Protein AF-0000000084730481 (afdb_homodimer)

Radius of gyration: 28.57 Å; Cα contacts (8 Å, |Δi|>4): 166; chains: 2; bounding box: 77×65×69 Å

pLDDT: mean 72.68, std 25.53, range [25.5, 98.62]

Secondary structure (DSSP, 8-state):
--------------------------S--HHHHHHHHHHS-HHHHHHHHHHS---TTSHHHHHHHHHHIIIIIS---GGG--HHHHHHHHHHHHHHHHHHHHHHHHHHHHHHT----SS--/--------------------------S--HHHHHHHHHHS-HHHHHHHHHHS---TTSHHHHHHHHHHIIIIIS---GGG--HHHHHHHHHHHHHHHHHHHHHHHHHHHHHHT----SS--

Structure (mmCIF, N/CA/C/O backbone):
data_AF-0000000084730481-model_v1
#
loop_
_entity.id
_entity.type
_entity.pdbx_description
1 polymer 'Uncharacterized protein'
#
loop_
_atom_site.group_PDB
_atom_site.id
_atom_site.type_symbol
_atom_site.label_atom_id
_atom_site.label_alt_id
_atom_site.label_comp_id
_atom_site.label_asym_id
_atom_site.label_entity_id
_atom_site.label_seq_id
_atom_site.pdbx_PDB_ins_code
_atom_site.Cartn_x
_atom_site.Cartn_y
_atom_site.Cartn_z
_atom_site.occupancy
_atom_site.B_iso_or_equiv
_atom_site.auth_seq_id
_atom_site.auth_comp_id
_atom_site.auth_asym_id
_atom_site.auth_atom_id
_atom_site.pdbx_PDB_model_num
ATOM 1 N N . MET A 1 1 ? -63.469 -26.984 28.391 1 33.53 1 MET A N 1
ATOM 2 C CA . MET A 1 1 ? -62.375 -26.078 28 1 33.53 1 MET A CA 1
ATOM 3 C C . MET A 1 1 ? -61.5 -26.703 26.922 1 33.53 1 MET A C 1
ATOM 5 O O . MET A 1 1 ? -60.688 -27.562 27.203 1 33.53 1 MET A O 1
ATOM 9 N N . SER A 1 2 ? -62.125 -26.953 25.656 1 35.16 2 SER A N 1
ATOM 10 C CA . SER A 1 2 ? -61.75 -27.594 24.422 1 35.16 2 SER A CA 1
ATOM 11 C C . SER A 1 2 ? -60.5 -26.953 23.828 1 35.16 2 SER A C 1
ATOM 13 O O . SER A 1 2 ? -60.438 -25.734 23.656 1 35.16 2 SER A O 1
ATOM 15 N N . SER A 1 3 ? -59.281 -27.578 24.062 1 36.25 3 SER A N 1
ATOM 16 C CA . SER A 1 3 ? -57.906 -27.328 23.656 1 36.25 3 SER A CA 1
ATOM 17 C C . SER A 1 3 ? -57.781 -27.219 22.141 1 36.25 3 SER A C 1
ATOM 19 O O . SER A 1 3 ? -58.094 -28.172 21.422 1 36.25 3 SER A O 1
ATOM 21 N N . ILE A 1 4 ? -58.094 -26.047 21.547 1 39.59 4 ILE A N 1
ATOM 22 C CA . ILE A 1 4 ? -57.906 -25.703 20.141 1 39.59 4 ILE A CA 1
ATOM 23 C C . ILE A 1 4 ? -56.5 -26.031 19.703 1 39.59 4 ILE A C 1
ATOM 25 O O . ILE A 1 4 ? -55.531 -25.359 20.109 1 39.59 4 ILE A O 1
ATOM 29 N N . GLU A 1 5 ? -56.156 -27.328 19.625 1 33.69 5 GLU A N 1
ATOM 30 C CA . GLU A 1 5 ? -54.906 -27.844 19.047 1 33.69 5 GLU A CA 1
ATOM 31 C C . GLU A 1 5 ? -54.719 -27.328 17.625 1 33.69 5 GLU A C 1
ATOM 33 O O . GLU A 1 5 ? -55.438 -27.734 16.703 1 33.69 5 GLU A O 1
ATOM 38 N N . THR A 1 6 ? -54.625 -25.969 17.469 1 32.03 6 THR A N 1
ATOM 39 C CA . THR A 1 6 ? -54.281 -25.438 16.141 1 32.03 6 THR A CA 1
ATOM 40 C C . THR A 1 6 ? -53.125 -26.203 15.531 1 32.03 6 THR A C 1
ATOM 42 O O . THR A 1 6 ? -52.031 -26.203 16.094 1 32.03 6 THR A O 1
ATOM 45 N N . GLN A 1 7 ? -53.406 -27.266 14.828 1 26.91 7 GLN A N 1
ATOM 46 C CA . GLN A 1 7 ? -52.562 -28.094 13.977 1 26.91 7 GLN A CA 1
ATOM 47 C C . GLN A 1 7 ? -51.781 -27.219 13 1 26.91 7 GLN A C 1
ATOM 49 O O . GLN A 1 7 ? -52.344 -26.688 12.047 1 26.91 7 GLN A O 1
ATOM 54 N N . LEU A 1 8 ? -50.906 -26.312 13.461 1 30.97 8 LEU A N 1
ATOM 55 C CA . LEU A 1 8 ? -50 -25.641 12.531 1 30.97 8 LEU A CA 1
ATOM 56 C C . LEU A 1 8 ? -49.344 -26.641 11.602 1 30.97 8 LEU A C 1
ATOM 58 O O . LEU A 1 8 ? -48.562 -27.5 12.047 1 30.97 8 LEU A O 1
ATOM 62 N N . HIS A 1 9 ? -50 -27.109 10.516 1 30.22 9 HIS A N 1
ATOM 63 C CA . HIS A 1 9 ? -49.438 -27.875 9.43 1 30.22 9 HIS A CA 1
ATOM 64 C C . HIS A 1 9 ? -48.094 -27.312 9.008 1 30.22 9 HIS A C 1
ATOM 66 O O . HIS A 1 9 ? -48 -26.188 8.516 1 30.22 9 HIS A O 1
ATOM 72 N N . CYS A 1 10 ? -47.062 -27.609 9.789 1 28.14 10 CYS A N 1
ATOM 73 C CA . CYS A 1 10 ? -45.688 -27.391 9.336 1 28.14 10 CYS A CA 1
ATOM 74 C C . CYS A 1 10 ? -45.5 -27.891 7.906 1 28.14 10 CYS A C 1
ATOM 76 O O . CYS A 1 10 ? -45.688 -29.062 7.621 1 28.14 10 CYS A O 1
ATOM 78 N N . GLU A 1 11 ? -46 -27.062 6.875 1 30.88 11 GLU A N 1
ATOM 79 C CA . GLU A 1 11 ? -45.625 -27.359 5.492 1 30.88 11 GLU A CA 1
ATOM 80 C C . GLU A 1 11 ? -44.25 -27.953 5.395 1 30.88 11 GLU A C 1
ATOM 82 O O . GLU A 1 11 ? -43.344 -27.578 6.145 1 30.88 11 GLU A O 1
ATOM 87 N N . SER A 1 12 ? -44.094 -29.219 4.926 1 25.52 12 SER A N 1
ATOM 88 C CA . SER A 1 12 ? -43 -30.078 4.508 1 25.52 12 SER A CA 1
ATOM 89 C C . SER A 1 12 ? -41.906 -29.281 3.828 1 25.52 12 SER A C 1
ATOM 91 O O . SER A 1 12 ? -42.188 -28.359 3.055 1 25.52 12 SER A O 1
ATOM 93 N N . ASN A 1 13 ? -40.75 -29.234 4.469 1 28.83 13 ASN A N 1
ATOM 94 C CA . ASN A 1 13 ? -39.375 -28.797 4.184 1 28.83 13 ASN A CA 1
ATOM 95 C C . ASN A 1 13 ? -38.938 -29.203 2.779 1 28.83 13 ASN A C 1
ATOM 97 O O . ASN A 1 13 ? -38.656 -30.375 2.527 1 28.83 13 ASN A O 1
ATOM 101 N N . LYS A 1 14 ? -39.719 -28.703 1.677 1 30.73 14 LYS A N 1
ATOM 102 C CA . LYS A 1 14 ? -39.125 -28.938 0.368 1 30.73 14 LYS A CA 1
ATOM 103 C C . LYS A 1 14 ? -37.594 -28.891 0.444 1 30.73 14 LYS A C 1
ATOM 105 O O . LYS A 1 14 ? -37.031 -27.953 1.033 1 30.73 14 LYS A O 1
ATOM 110 N N . LYS A 1 15 ? -36.938 -30.031 0.238 1 31.59 15 LYS A N 1
ATOM 111 C CA . LYS A 1 15 ? -35.531 -30.281 0.004 1 31.59 15 LYS A CA 1
ATOM 112 C C . LYS A 1 15 ? -34.938 -29.266 -0.958 1 31.59 15 LYS A C 1
ATOM 114 O O . LYS A 1 15 ? -35.25 -29.25 -2.146 1 31.59 15 LYS A O 1
ATOM 119 N N . SER A 1 16 ? -34.875 -27.984 -0.621 1 31.61 16 SER A N 1
ATOM 120 C CA . SER A 1 16 ? -34.031 -27.125 -1.46 1 31.61 16 SER A CA 1
ATOM 121 C C . SER A 1 16 ? -32.75 -27.828 -1.828 1 31.61 16 SER A C 1
ATOM 123 O O . SER A 1 16 ? -32 -28.297 -0.951 1 31.61 16 SER A O 1
ATOM 125 N N . LYS A 1 17 ? -32.812 -28.609 -2.957 1 31.94 17 LYS A N 1
ATOM 126 C CA . LYS A 1 17 ? -31.594 -29.125 -3.582 1 31.94 17 LYS A CA 1
ATOM 127 C C . LYS A 1 17 ? -30.438 -28.156 -3.424 1 31.94 17 LYS A C 1
ATOM 129 O O . LYS A 1 17 ? -30.5 -27.016 -3.893 1 31.94 17 LYS A O 1
ATOM 134 N N . ILE A 1 18 ? -29.75 -28.281 -2.344 1 31.97 18 ILE A N 1
ATOM 135 C CA . ILE A 1 18 ? -28.453 -27.641 -2.258 1 31.97 18 ILE A CA 1
ATOM 136 C C . ILE A 1 18 ? -27.703 -27.812 -3.574 1 31.97 18 ILE A C 1
ATOM 138 O O . ILE A 1 18 ? -27.438 -28.938 -4.008 1 31.97 18 ILE A O 1
ATOM 142 N N . VAL A 1 19 ? -28.125 -27.094 -4.641 1 30.33 19 VAL A N 1
ATOM 143 C CA . VAL A 1 19 ? -27.234 -27.047 -5.797 1 30.33 19 VAL A CA 1
ATOM 144 C C . VAL A 1 19 ? -25.781 -27.031 -5.332 1 30.33 19 VAL A C 1
ATOM 146 O O . VAL A 1 19 ? -25.375 -26.156 -4.57 1 30.33 19 VAL A O 1
ATOM 149 N N . HIS A 1 20 ? -25.281 -28.234 -5.035 1 31.36 20 HIS A N 1
ATOM 150 C CA . HIS A 1 20 ? -23.828 -28.328 -4.895 1 31.36 20 HIS A CA 1
ATOM 151 C C . HIS A 1 20 ? -23.109 -27.609 -6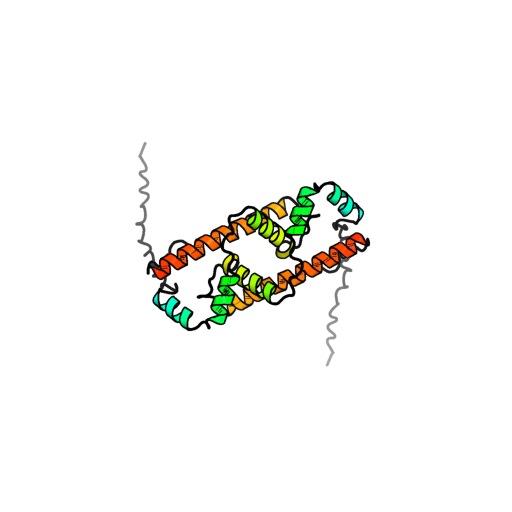.035 1 31.36 20 HIS A C 1
ATOM 153 O O . HIS A 1 20 ? -23.234 -28.016 -7.195 1 31.36 20 HIS A O 1
ATOM 159 N N . HIS A 1 21 ? -23.312 -26.344 -6.16 1 33.25 21 HIS A N 1
ATOM 160 C CA . HIS A 1 21 ? -22.438 -25.688 -7.117 1 33.25 21 HIS A CA 1
ATOM 161 C C . HIS A 1 21 ? -21.031 -26.297 -7.102 1 33.25 21 HIS A C 1
ATOM 163 O O . HIS A 1 21 ? -20.391 -26.359 -6.047 1 33.25 21 HIS A O 1
ATOM 169 N N . LYS A 1 22 ? -20.891 -27.406 -7.805 1 35.91 22 LYS A N 1
ATOM 170 C CA . LYS A 1 22 ? -19.531 -27.844 -8.102 1 35.91 22 LYS A CA 1
ATOM 171 C C . LYS A 1 22 ? -18.625 -26.656 -8.461 1 35.91 22 LYS A C 1
ATOM 173 O O . LYS A 1 22 ? -18.859 -25.984 -9.469 1 35.91 22 LYS A O 1
ATOM 178 N N . ARG A 1 23 ? -18.266 -25.844 -7.516 1 34.41 23 ARG A N 1
ATOM 179 C CA . ARG A 1 23 ? -17.234 -24.859 -7.82 1 34.41 23 ARG A CA 1
ATOM 180 C C . ARG A 1 23 ? -16.125 -25.453 -8.688 1 34.41 23 ARG A C 1
ATOM 182 O O . ARG A 1 23 ? -15.602 -26.531 -8.375 1 34.41 23 ARG A O 1
ATOM 189 N N . THR A 1 24 ? -16.266 -25.422 -9.977 1 35.09 24 THR A N 1
ATOM 190 C CA . THR A 1 24 ? -15.156 -25.641 -10.898 1 35.09 24 THR A CA 1
ATOM 191 C C . THR A 1 24 ? -13.852 -25.109 -10.305 1 35.09 24 THR A C 1
ATOM 193 O O . THR A 1 24 ? -13.859 -24.125 -9.57 1 35.09 24 THR A O 1
ATOM 196 N N . HIS A 1 25 ? -12.906 -25.906 -9.938 1 39.19 25 HIS A N 1
ATOM 197 C CA . HIS A 1 25 ? -11.555 -25.734 -9.414 1 39.19 25 HIS A CA 1
ATOM 198 C C . HIS A 1 25 ? -10.82 -24.625 -10.156 1 39.19 25 HIS A C 1
ATOM 200 O O . HIS A 1 25 ? -10.469 -24.781 -11.328 1 39.19 25 HIS A O 1
ATOM 206 N N . THR A 1 26 ? -11.312 -23.453 -10.211 1 42.78 26 THR A N 1
ATOM 207 C CA . THR A 1 26 ? -10.633 -22.406 -10.977 1 42.78 26 THR A CA 1
ATOM 208 C C . THR A 1 26 ? -9.188 -22.266 -10.516 1 42.78 26 THR A C 1
ATOM 210 O O . THR A 1 26 ? -8.508 -21.297 -10.883 1 42.78 26 THR A O 1
ATOM 213 N N . GLY A 1 27 ? -8.789 -22.891 -9.344 1 46.38 27 GLY A N 1
ATOM 214 C CA . GLY A 1 27 ? -7.43 -22.609 -8.914 1 46.38 27 GLY A CA 1
ATOM 215 C C . GLY A 1 27 ? -6.375 -23.156 -9.852 1 46.38 27 GLY A C 1
ATOM 216 O O . GLY A 1 27 ? -6.676 -24 -10.711 1 46.38 27 GLY A O 1
ATOM 217 N N . LEU A 1 28 ? -5.324 -22.344 -10.109 1 53.28 28 LEU A N 1
ATOM 218 C CA . LEU A 1 28 ? -4.176 -22.75 -10.906 1 53.28 28 LEU A CA 1
ATOM 219 C C . LEU A 1 28 ? -3.559 -24.031 -10.359 1 53.28 28 LEU A C 1
ATOM 221 O O . LEU A 1 28 ? -3.252 -24.125 -9.164 1 53.28 28 LEU A O 1
ATOM 225 N N . GLY A 1 29 ? -3.887 -25.156 -10.891 1 54.56 29 GLY A N 1
ATOM 226 C CA . GLY A 1 29 ? -3.229 -26.422 -10.594 1 54.56 29 GLY A CA 1
ATOM 227 C C . GLY A 1 29 ? -1.724 -26.359 -10.773 1 54.56 29 GLY A C 1
ATOM 228 O O . GLY A 1 29 ? -1.189 -25.375 -11.289 1 54.56 29 GLY A O 1
ATOM 229 N N . LYS A 1 30 ? -1.012 -27.344 -10.07 1 61.56 30 LYS A N 1
ATOM 230 C CA . LYS A 1 30 ? 0.44 -27.484 -10.148 1 61.56 30 LYS A CA 1
ATOM 231 C C . LYS A 1 30 ? 0.929 -27.359 -11.586 1 61.56 30 LYS A C 1
ATOM 233 O O . LYS A 1 30 ? 1.926 -26.672 -11.852 1 61.56 30 LYS A O 1
ATOM 238 N N . GLU A 1 31 ? 0.234 -28.062 -12.453 1 63.5 31 GLU A N 1
ATOM 239 C CA . GLU A 1 31 ? 0.63 -28.047 -13.859 1 63.5 31 GLU A CA 1
ATOM 240 C C . GLU A 1 31 ? 0.475 -26.641 -14.453 1 63.5 31 GLU A C 1
ATOM 242 O O . GLU A 1 31 ? 1.298 -26.219 -15.266 1 63.5 31 GLU A O 1
ATOM 247 N N . GLN A 1 32 ? -0.482 -25.938 -13.938 1 65.44 32 GLN A N 1
ATOM 248 C CA . GLN A 1 32 ? -0.743 -24.594 -14.461 1 65.44 32 GLN A CA 1
ATOM 249 C C . GLN A 1 32 ? 0.315 -23.609 -13.992 1 65.44 32 GLN A C 1
ATOM 251 O O . GLN A 1 32 ? 0.743 -22.734 -14.75 1 65.44 32 GLN A O 1
ATOM 256 N N . ILE A 1 33 ? 0.841 -23.828 -12.82 1 63.47 33 ILE A N 1
ATOM 257 C CA . ILE A 1 33 ? 1.893 -22.953 -12.32 1 63.47 33 ILE A CA 1
ATOM 258 C C . ILE A 1 33 ? 3.18 -23.188 -13.109 1 63.47 33 ILE A C 1
ATOM 260 O O . ILE A 1 33 ? 3.877 -22.234 -13.469 1 63.47 33 ILE A O 1
ATOM 264 N N . LYS A 1 34 ? 3.438 -24.406 -13.305 1 63.94 34 LYS A N 1
ATOM 265 C CA . LYS A 1 34 ? 4.625 -24.734 -14.086 1 63.94 34 LYS A CA 1
ATOM 266 C C . LYS A 1 34 ? 4.535 -24.156 -15.492 1 63.94 34 LYS A C 1
ATOM 268 O O . LYS A 1 34 ? 5.516 -23.625 -16.016 1 63.94 34 LYS A O 1
ATOM 273 N N . PHE A 1 35 ? 3.371 -24.281 -16.047 1 67.56 35 PHE A N 1
ATOM 274 C CA . PHE A 1 35 ? 3.16 -23.75 -17.391 1 67.56 35 PHE A CA 1
ATOM 275 C C . PHE A 1 35 ? 3.33 -22.234 -17.391 1 67.56 35 PHE A C 1
ATOM 277 O O . PHE A 1 35 ? 3.998 -21.688 -18.266 1 67.56 35 PHE A O 1
ATOM 284 N N . LEU A 1 36 ? 2.764 -21.609 -16.391 1 67.19 36 LEU A N 1
ATOM 285 C CA . LEU A 1 36 ? 2.824 -20.156 -16.312 1 67.19 36 LEU A CA 1
ATOM 286 C C . LEU A 1 36 ? 4.25 -19.688 -16.031 1 67.19 36 LEU A C 1
ATOM 288 O O . LEU A 1 36 ? 4.68 -18.656 -16.562 1 67.19 36 LEU A O 1
ATOM 292 N N . GLN A 1 37 ? 4.941 -20.422 -15.242 1 66.12 37 GLN A N 1
ATOM 293 C CA . GLN A 1 37 ? 6.328 -20.078 -14.961 1 66.12 37 GLN A CA 1
ATOM 294 C C . GLN A 1 37 ? 7.168 -20.062 -16.234 1 66.12 37 GLN A C 1
ATOM 296 O O . GLN A 1 37 ? 8.062 -19.234 -16.391 1 66.12 37 GLN A O 1
ATOM 301 N N . GLU A 1 38 ? 6.852 -20.938 -17.094 1 70.69 38 GLU A N 1
ATOM 302 C CA . GLU A 1 38 ? 7.59 -21.031 -18.344 1 70.69 38 GLU A CA 1
ATOM 303 C C . GLU A 1 38 ? 7.25 -19.875 -19.281 1 70.69 38 GLU A C 1
ATOM 305 O O . GLU A 1 38 ? 8.07 -19.484 -20.109 1 70.69 38 GLU A O 1
ATOM 310 N N . GLN A 1 39 ? 6.066 -19.344 -19.031 1 73.19 39 GLN A N 1
ATOM 311 C CA . GLN A 1 39 ? 5.633 -18.25 -19.891 1 73.19 39 GLN A CA 1
ATOM 312 C C . GLN A 1 39 ? 6.246 -16.922 -19.453 1 73.19 39 GLN A C 1
ATOM 314 O O . GLN A 1 39 ? 6.359 -15.992 -20.266 1 73.19 39 GLN A O 1
ATOM 319 N N . ILE A 1 40 ? 6.715 -16.891 -18.281 1 78.38 40 ILE A N 1
ATOM 320 C CA . ILE A 1 40 ? 7.254 -15.625 -17.781 1 78.38 40 ILE A CA 1
ATOM 321 C C . ILE A 1 40 ? 8.766 -15.586 -18.016 1 78.38 40 ILE A C 1
ATOM 323 O O . ILE A 1 40 ? 9.492 -16.453 -17.516 1 78.38 40 ILE A O 1
ATOM 327 N N . PRO A 1 41 ? 9.219 -14.609 -18.812 1 86.56 41 PRO A N 1
ATOM 328 C CA . PRO A 1 41 ? 10.664 -14.477 -18.984 1 86.56 41 PRO A CA 1
ATOM 329 C C . PRO A 1 41 ? 11.414 -14.414 -17.672 1 86.56 41 PRO A C 1
ATOM 331 O O . PRO A 1 41 ? 10.906 -13.859 -16.688 1 86.56 41 PRO A O 1
ATOM 334 N N . GLU A 1 42 ? 12.609 -14.984 -17.641 1 86.75 42 GLU A N 1
ATOM 335 C CA . GLU A 1 42 ? 13.414 -15.102 -16.422 1 86.75 42 GLU A CA 1
ATOM 336 C C . GLU A 1 42 ? 13.734 -13.719 -15.852 1 86.75 42 GLU A C 1
ATOM 338 O O . GLU A 1 42 ? 13.734 -13.539 -14.633 1 86.75 42 GLU A O 1
ATOM 343 N N . ALA A 1 43 ? 13.992 -12.773 -16.688 1 87.94 43 ALA A N 1
ATOM 344 C CA . ALA A 1 43 ? 14.336 -11.43 -16.234 1 87.94 43 ALA A CA 1
ATOM 345 C C . ALA A 1 43 ? 13.188 -10.812 -15.445 1 87.94 43 ALA A C 1
ATOM 347 O O . ALA A 1 43 ? 13.406 -10.148 -14.422 1 87.94 43 ALA A O 1
ATOM 348 N N . GLN A 1 44 ? 11.992 -11.133 -15.883 1 87.94 44 GLN A N 1
ATOM 349 C CA . GLN A 1 44 ? 10.82 -10.578 -15.211 1 87.94 44 GLN A CA 1
ATOM 350 C C . GLN A 1 44 ? 10.562 -11.273 -13.883 1 87.94 44 GLN A C 1
ATOM 352 O O . GLN A 1 44 ? 10.156 -10.641 -12.914 1 87.94 44 GLN A O 1
ATOM 357 N N . ARG A 1 45 ? 10.859 -12.547 -13.867 1 89 45 ARG A N 1
ATOM 358 C CA . ARG A 1 45 ? 10.703 -13.297 -12.625 1 89 45 ARG A CA 1
ATOM 359 C C . ARG A 1 45 ? 11.672 -12.797 -11.562 1 89 45 ARG A C 1
ATOM 361 O O . ARG A 1 45 ? 11.297 -12.656 -10.391 1 89 45 ARG A O 1
ATOM 368 N N . HIS A 1 46 ? 12.836 -12.531 -12.023 1 89.81 46 HIS A N 1
ATOM 369 C CA . HIS A 1 46 ? 13.844 -12.039 -11.094 1 89.81 46 HIS A CA 1
ATOM 370 C C . HIS A 1 46 ? 13.461 -10.672 -10.547 1 89.81 46 HIS A C 1
ATOM 372 O O . HIS A 1 46 ? 13.617 -10.406 -9.352 1 89.81 46 HIS A O 1
ATOM 378 N N . THR A 1 47 ? 12.953 -9.875 -11.406 1 90.81 47 THR A N 1
ATOM 379 C CA . THR A 1 47 ? 12.547 -8.539 -10.984 1 90.81 47 THR A CA 1
ATOM 380 C C . THR A 1 47 ? 11.398 -8.617 -9.984 1 90.81 47 THR A C 1
ATOM 382 O O . THR A 1 47 ? 11.391 -7.914 -8.977 1 90.81 47 THR A O 1
ATOM 385 N N . TRP A 1 48 ? 10.477 -9.492 -10.258 1 93.25 48 TRP A N 1
ATOM 386 C CA . TRP A 1 48 ? 9.344 -9.672 -9.359 1 93.25 48 TRP A CA 1
ATOM 387 C C . TRP A 1 48 ? 9.805 -10.148 -7.984 1 93.25 48 TRP A C 1
ATOM 389 O O . TRP A 1 48 ? 9.414 -9.586 -6.961 1 93.25 48 TRP A O 1
ATOM 399 N N . GLU A 1 49 ? 10.641 -11.102 -7.961 1 90.56 49 GLU A N 1
ATOM 400 C CA . GLU A 1 49 ? 11.102 -11.703 -6.711 1 90.56 49 GLU A CA 1
ATOM 401 C C . GLU A 1 49 ? 11.914 -10.703 -5.891 1 90.56 49 GLU A C 1
ATOM 403 O O . GLU A 1 49 ? 11.852 -10.711 -4.66 1 90.56 49 GLU A O 1
ATOM 408 N N . SER A 1 50 ? 12.578 -9.891 -6.605 1 92.56 50 SER A N 1
ATOM 409 C CA . SER A 1 50 ? 13.398 -8.906 -5.91 1 92.56 50 SER A CA 1
ATOM 410 C C . SER A 1 50 ? 12.531 -7.836 -5.25 1 92.56 50 SER A C 1
ATOM 412 O O . SER A 1 50 ? 12.977 -7.16 -4.32 1 92.56 50 SER A O 1
ATOM 414 N N . HIS A 1 51 ? 11.266 -7.723 -5.742 1 93.5 51 HIS A N 1
ATOM 415 C CA . HIS A 1 51 ? 10.398 -6.672 -5.219 1 93.5 51 HIS A CA 1
ATOM 416 C C . HIS A 1 51 ? 9.383 -7.234 -4.234 1 93.5 51 HIS A C 1
ATOM 418 O O . HIS A 1 51 ? 8.656 -6.48 -3.58 1 93.5 51 HIS A O 1
ATOM 424 N N . THR A 1 52 ? 9.344 -8.516 -4.117 1 89.94 52 THR A N 1
ATOM 425 C CA . THR A 1 52 ? 8.461 -9.148 -3.137 1 89.94 52 THR A CA 1
ATOM 426 C C . THR A 1 52 ? 9.023 -8.984 -1.727 1 89.94 52 THR A C 1
ATOM 428 O O . THR A 1 52 ? 10.18 -9.312 -1.472 1 89.94 52 THR A O 1
ATOM 431 N N . GLU A 1 53 ? 8.234 -8.297 -0.942 1 80.94 53 GLU A N 1
ATOM 432 C CA . GLU A 1 53 ? 8.695 -8.125 0.432 1 80.94 53 GLU A CA 1
ATOM 433 C C . GLU A 1 53 ? 8.555 -9.422 1.227 1 80.94 53 GLU A C 1
ATOM 435 O O . GLU A 1 53 ? 7.449 -9.945 1.386 1 80.94 53 GLU A O 1
ATOM 440 N N . ARG A 1 54 ? 9.648 -9.836 1.8 1 74.06 54 ARG A N 1
ATOM 441 C CA . ARG A 1 54 ? 9.703 -11.148 2.426 1 74.06 54 ARG A CA 1
ATOM 442 C C . ARG A 1 54 ? 9.523 -11.047 3.938 1 74.06 54 ARG A C 1
ATOM 444 O O . ARG A 1 54 ? 8.992 -11.961 4.57 1 74.06 54 ARG A O 1
ATOM 451 N N . ASP A 1 55 ? 9.953 -9.977 4.457 1 84.75 55 ASP A N 1
ATOM 452 C CA . ASP A 1 55 ? 9.875 -9.906 5.914 1 84.75 55 ASP A CA 1
ATOM 453 C C . ASP A 1 55 ? 8.945 -8.781 6.359 1 84.75 55 ASP A C 1
ATOM 455 O O . ASP A 1 55 ? 9.406 -7.723 6.789 1 84.75 55 ASP A O 1
ATOM 459 N N . LEU A 1 56 ? 7.633 -9.117 6.383 1 89.5 56 LEU A N 1
ATOM 460 C CA . LEU A 1 56 ? 6.625 -8.133 6.762 1 89.5 56 LEU A CA 1
ATOM 461 C C . LEU A 1 56 ? 6.387 -8.156 8.266 1 89.5 56 LEU A C 1
ATOM 463 O O . LEU A 1 56 ? 5.742 -7.25 8.805 1 89.5 56 LEU A O 1
ATOM 467 N N . ASN A 1 57 ? 7.078 -9.07 8.969 1 90.06 57 ASN A N 1
ATOM 468 C CA . ASN A 1 57 ? 6.73 -9.258 10.375 1 90.06 57 ASN A CA 1
ATOM 469 C C . ASN A 1 57 ? 7.738 -8.57 11.297 1 90.06 57 ASN A C 1
ATOM 471 O O . ASN A 1 57 ? 7.805 -8.867 12.484 1 90.06 57 ASN A O 1
ATOM 475 N N . THR A 1 58 ? 8.391 -7.664 10.781 1 94.31 58 THR A N 1
ATOM 476 C CA . THR A 1 58 ? 9.289 -6.863 11.602 1 94.31 58 THR A CA 1
ATOM 477 C C . THR A 1 58 ? 8.633 -5.543 12 1 94.31 58 THR A C 1
ATOM 479 O O . THR A 1 58 ? 7.715 -5.074 11.328 1 94.31 58 THR A O 1
ATOM 482 N N . LYS A 1 59 ? 9.117 -5.016 13.094 1 94.81 59 LYS A N 1
ATOM 483 C CA . LYS A 1 59 ? 8.617 -3.721 13.547 1 94.81 59 LYS A CA 1
ATOM 484 C C . LYS A 1 59 ? 8.852 -2.641 12.5 1 94.81 59 LYS A C 1
ATOM 486 O O . LYS A 1 59 ? 7.977 -1.811 12.242 1 94.81 59 LYS A O 1
ATOM 491 N N . ASP A 1 60 ? 9.984 -2.66 11.93 1 95.12 60 ASP A N 1
ATOM 492 C CA . ASP A 1 60 ? 10.352 -1.667 10.922 1 95.12 60 ASP A CA 1
ATOM 493 C C . ASP A 1 60 ? 9.438 -1.747 9.711 1 95.12 60 ASP A C 1
ATOM 495 O O . ASP A 1 60 ? 8.984 -0.721 9.195 1 95.12 60 ASP A O 1
ATOM 499 N N . ALA A 1 61 ? 9.141 -2.949 9.359 1 95.06 61 ALA A N 1
ATOM 500 C CA . ALA A 1 61 ? 8.266 -3.152 8.203 1 95.06 61 ALA A CA 1
ATOM 501 C C . ALA A 1 61 ? 6.848 -2.666 8.5 1 95.06 61 ALA A C 1
ATOM 503 O O . ALA A 1 61 ? 6.195 -2.08 7.629 1 95.06 61 ALA A O 1
ATOM 504 N N . PHE A 1 62 ? 6.465 -2.918 9.695 1 96.62 62 PHE A N 1
ATOM 505 C CA . PHE A 1 62 ? 5.129 -2.48 10.078 1 96.62 62 PHE A CA 1
ATOM 506 C C . PHE A 1 62 ? 5.035 -0.96 10.086 1 96.62 62 PHE A C 1
ATOM 508 O O . PHE A 1 62 ? 4.074 -0.391 9.562 1 96.62 62 PHE A O 1
ATOM 515 N N . GLU A 1 63 ? 6.016 -0.308 10.625 1 96.25 63 GLU A N 1
ATOM 516 C CA . GLU A 1 63 ? 6.031 1.15 10.688 1 96.25 63 GLU A CA 1
ATOM 517 C C . GLU A 1 63 ? 6.059 1.758 9.281 1 96.25 63 GLU A C 1
ATOM 519 O O . GLU A 1 63 ? 5.375 2.75 9.023 1 96.25 63 GLU A O 1
ATOM 524 N N . ARG A 1 64 ? 6.75 1.147 8.422 1 95 64 ARG A N 1
ATOM 525 C CA . ARG A 1 64 ? 6.836 1.619 7.047 1 95 64 ARG A CA 1
ATOM 526 C C . ARG A 1 64 ? 5.484 1.51 6.348 1 95 64 ARG A C 1
ATOM 528 O O . ARG A 1 64 ? 5.051 2.449 5.676 1 95 64 ARG A O 1
ATOM 535 N N . ASP A 1 65 ? 4.852 0.397 6.578 1 96.12 65 ASP A N 1
ATOM 536 C CA . ASP A 1 65 ? 3.551 0.194 5.949 1 96.12 65 ASP A CA 1
ATOM 537 C C . ASP A 1 65 ? 2.504 1.137 6.539 1 96.12 65 ASP A C 1
ATOM 539 O O . ASP A 1 65 ? 1.671 1.681 5.809 1 96.12 65 ASP A O 1
ATOM 543 N N . PHE A 1 66 ? 2.602 1.256 7.809 1 97.38 66 PHE A N 1
ATOM 544 C CA . PHE A 1 66 ? 1.686 2.156 8.5 1 97.38 66 PHE A CA 1
ATOM 545 C C . PHE A 1 66 ? 1.769 3.562 7.918 1 97.38 66 PHE A C 1
ATOM 547 O O . PHE A 1 66 ? 0.751 4.141 7.531 1 97.38 66 PHE A O 1
ATOM 554 N N . VAL A 1 67 ? 2.949 4.082 7.801 1 96.88 67 VAL A N 1
ATOM 555 C CA . VAL A 1 67 ? 3.166 5.426 7.281 1 96.88 67 VAL A CA 1
ATOM 556 C C . VAL A 1 67 ? 2.709 5.5 5.828 1 96.88 67 VAL A C 1
ATOM 558 O O . VAL A 1 67 ? 2.066 6.473 5.422 1 96.88 67 VAL A O 1
ATOM 561 N N . ARG A 1 68 ? 3.033 4.488 5.117 1 95.44 68 ARG A N 1
ATOM 562 C CA . ARG A 1 68 ? 2.65 4.453 3.709 1 95.44 68 ARG A CA 1
ATOM 563 C C . ARG A 1 68 ? 1.137 4.539 3.549 1 95.44 68 ARG A C 1
ATOM 565 O O . ARG A 1 68 ? 0.636 5.324 2.738 1 95.44 68 ARG A O 1
ATOM 572 N N . TYR A 1 69 ? 0.41 3.809 4.316 1 97.06 69 TYR A N 1
ATOM 573 C CA . TYR A 1 69 ? -1.043 3.812 4.195 1 97.06 69 TYR A CA 1
ATOM 574 C C . TYR A 1 69 ? -1.624 5.152 4.625 1 97.06 69 TYR A C 1
ATOM 576 O O . TYR A 1 69 ? -2.574 5.648 4.012 1 97.06 69 TYR A O 1
ATOM 584 N N . VAL A 1 70 ? -1.067 5.727 5.637 1 96.94 70 VAL A N 1
ATOM 585 C CA . VAL A 1 70 ? -1.547 7.027 6.086 1 96.94 70 VAL A CA 1
ATOM 586 C C . VAL A 1 70 ? -1.341 8.062 4.98 1 96.94 70 VAL A C 1
ATOM 588 O O . VAL A 1 70 ? -2.25 8.836 4.668 1 96.94 70 VAL A O 1
ATOM 591 N N . GLU A 1 71 ? -0.269 8.016 4.312 1 95.5 71 GLU A N 1
ATOM 592 C CA . GLU A 1 71 ? 0.113 9.078 3.389 1 95.5 71 GLU A CA 1
ATOM 593 C C . GLU A 1 71 ? -0.493 8.852 2.006 1 95.5 71 GLU A C 1
ATOM 595 O O . GLU A 1 71 ? -0.761 9.812 1.275 1 95.5 71 GLU A O 1
ATOM 600 N N . THR A 1 72 ? -0.737 7.633 1.658 1 95.31 72 THR A N 1
ATOM 601 C CA . THR A 1 72 ? -1.168 7.375 0.289 1 95.31 72 THR A CA 1
ATOM 602 C C . THR A 1 72 ? -2.641 6.98 0.251 1 95.31 72 THR A C 1
ATOM 604 O O . THR A 1 72 ? -3.455 7.66 -0.381 1 95.31 72 THR A O 1
ATOM 607 N N . THR A 1 73 ? -3.004 5.984 1.01 1 95.5 73 THR A N 1
ATOM 608 C CA . THR A 1 73 ? -4.379 5.5 0.962 1 95.5 73 THR A CA 1
ATOM 609 C C . THR A 1 73 ? -5.32 6.477 1.66 1 95.5 73 THR A C 1
ATOM 611 O O . THR A 1 73 ? -6.402 6.781 1.147 1 95.5 73 THR A O 1
ATOM 614 N N . LEU A 1 74 ? -4.871 7 2.742 1 96.38 74 LEU A N 1
ATOM 615 C CA . LEU A 1 74 ? -5.738 7.867 3.531 1 96.38 74 LEU A CA 1
ATOM 616 C C . LEU A 1 74 ? -5.492 9.336 3.197 1 96.38 74 LEU A C 1
ATOM 618 O O . LEU A 1 74 ? -6.254 10.211 3.621 1 96.38 74 LEU A O 1
ATOM 622 N N . ALA A 1 75 ? -4.52 9.57 2.439 1 95.44 75 ALA A N 1
ATOM 623 C CA . ALA A 1 75 ? -4.191 10.922 1.997 1 95.44 75 ALA A CA 1
ATOM 624 C C . ALA A 1 75 ? -4.043 11.867 3.188 1 95.44 75 ALA A C 1
ATOM 626 O O . ALA A 1 75 ? -4.594 12.977 3.184 1 95.44 75 ALA A O 1
ATOM 627 N N . ARG A 1 76 ? -3.328 11.406 4.176 1 93.19 76 ARG A N 1
ATOM 628 C CA . ARG A 1 76 ? -3.061 12.203 5.371 1 93.19 76 ARG A CA 1
ATOM 629 C C . ARG A 1 76 ? -1.562 12.375 5.59 1 93.19 76 ARG A C 1
ATOM 631 O O . ARG A 1 76 ? -0.752 11.844 4.828 1 93.19 76 ARG A O 1
ATOM 638 N N . SER A 1 77 ? -1.229 13.242 6.5 1 90.19 77 SER A N 1
ATOM 639 C CA . SER A 1 77 ? 0.157 13.484 6.895 1 90.19 77 SER A CA 1
ATOM 640 C C . SER A 1 77 ? 0.371 13.195 8.375 1 90.19 77 SER A C 1
ATOM 642 O O . SER A 1 77 ? -0.569 12.828 9.086 1 90.19 77 SER A O 1
ATOM 644 N N . MET A 1 78 ? 1.606 13.344 8.781 1 88.31 78 MET A N 1
ATOM 645 C CA . MET A 1 78 ? 1.958 13.133 10.18 1 88.31 78 MET A CA 1
ATOM 646 C C . MET A 1 78 ? 1.181 14.078 11.086 1 88.31 78 MET A C 1
ATOM 648 O O . MET A 1 78 ? 0.863 13.727 12.227 1 88.31 78 MET A O 1
ATOM 652 N N . TYR A 1 79 ? 0.726 15.188 10.562 1 83.44 79 TYR A N 1
ATOM 653 C CA . TYR A 1 79 ? 0.131 16.25 11.367 1 83.44 79 TYR A CA 1
ATOM 654 C C . TYR A 1 79 ? -1.38 16.078 11.469 1 83.44 79 TYR A C 1
ATOM 656 O O . TYR A 1 79 ? -2.031 16.719 12.305 1 83.44 79 TYR A O 1
ATOM 664 N N . ASN A 1 80 ? -1.923 15.289 10.672 1 86.5 80 ASN A N 1
ATOM 665 C CA . ASN A 1 80 ? -3.369 15.102 10.688 1 86.5 80 ASN A CA 1
ATOM 666 C C . ASN A 1 80 ? -3.738 13.617 10.75 1 86.5 80 ASN A C 1
ATOM 668 O O . ASN A 1 80 ? -4.742 13.203 10.164 1 86.5 80 ASN A O 1
ATOM 672 N N . CYS A 1 81 ? -2.873 12.875 11.375 1 91.75 81 CYS A N 1
ATOM 673 C CA . CYS A 1 81 ? -3.168 11.461 11.617 1 91.75 81 CYS A CA 1
ATOM 674 C C . CYS A 1 81 ? -3.947 11.281 12.914 1 91.75 81 CYS A C 1
ATOM 676 O O . CYS A 1 81 ? -3.355 11.188 13.992 1 91.75 81 CYS A O 1
ATOM 678 N N . ASP A 1 82 ? -5.254 11.195 12.812 1 92.44 82 ASP A N 1
ATOM 679 C CA . ASP A 1 82 ? -6.102 11 13.992 1 92.44 82 ASP A CA 1
ATOM 680 C C . ASP A 1 82 ? -6.262 9.516 14.312 1 92.44 82 ASP A C 1
ATOM 682 O O . ASP A 1 82 ? -5.688 8.664 13.633 1 92.44 82 ASP A O 1
ATOM 686 N N . ASP A 1 83 ? -7.043 9.266 15.305 1 94.25 83 ASP A N 1
ATOM 687 C CA . ASP A 1 83 ? -7.199 7.895 15.781 1 94.25 83 ASP A CA 1
ATOM 688 C C . ASP A 1 83 ? -7.887 7.023 14.734 1 94.25 83 ASP A C 1
ATOM 690 O O . ASP A 1 83 ? -7.562 5.84 14.594 1 94.25 83 ASP A O 1
ATOM 694 N N . SER A 1 84 ? -8.797 7.594 14.102 1 96.06 84 SER A N 1
ATOM 695 C CA . SER A 1 84 ? -9.484 6.848 13.047 1 96.06 84 SER A CA 1
ATOM 696 C C . SER A 1 84 ? -8.523 6.477 11.922 1 96.06 84 SER A C 1
ATOM 698 O O . SER A 1 84 ? -8.539 5.34 11.445 1 96.06 84 SER A O 1
ATOM 700 N N . ALA A 1 85 ? -7.695 7.414 11.531 1 95.81 85 ALA A N 1
ATOM 701 C CA . ALA A 1 85 ? -6.688 7.16 10.508 1 95.81 85 ALA A CA 1
ATOM 702 C C . ALA A 1 85 ? -5.688 6.102 10.969 1 95.81 85 ALA A C 1
ATOM 704 O O . ALA A 1 85 ? -5.312 5.215 10.203 1 95.81 85 ALA A O 1
ATOM 705 N N . ALA A 1 86 ? -5.324 6.223 12.172 1 96.5 86 ALA A N 1
ATOM 706 C CA . ALA A 1 86 ? -4.391 5.254 12.734 1 96.5 86 ALA A CA 1
ATOM 707 C C . ALA A 1 86 ? -4.98 3.848 12.727 1 96.5 86 ALA A C 1
ATOM 709 O O . ALA A 1 86 ? -4.293 2.883 12.375 1 96.5 86 ALA A O 1
ATOM 710 N N . TYR A 1 87 ? -6.195 3.816 13.062 1 98 87 TYR A N 1
ATOM 711 C CA . TYR A 1 87 ? -6.883 2.531 13.055 1 98 87 TYR A CA 1
ATOM 712 C C . TYR A 1 87 ? -6.914 1.943 11.648 1 98 87 TYR A C 1
ATOM 714 O O . TYR A 1 87 ? -6.578 0.773 11.445 1 98 87 TYR A O 1
ATOM 722 N N . GLN A 1 88 ? -7.277 2.74 10.695 1 98.44 88 GLN A N 1
ATOM 723 C CA . GLN A 1 88 ? -7.387 2.271 9.32 1 98.44 88 GLN A CA 1
ATOM 724 C C . GLN A 1 88 ? -6.027 1.848 8.773 1 98.44 88 GLN A C 1
ATOM 726 O O . GLN A 1 88 ? -5.902 0.791 8.148 1 98.44 88 GLN A O 1
ATOM 731 N N . ALA A 1 89 ? -5.043 2.672 9.039 1 98.5 89 ALA A N 1
ATOM 732 C CA . ALA A 1 89 ? -3.705 2.338 8.562 1 98.5 89 ALA A CA 1
ATOM 733 C C . ALA A 1 89 ? -3.213 1.031 9.18 1 98.5 89 ALA A C 1
ATOM 735 O O . ALA A 1 89 ? -2.6 0.207 8.492 1 98.5 89 ALA A O 1
ATOM 736 N N . THR A 1 90 ? -3.514 0.843 10.453 1 98.31 90 THR A N 1
ATOM 737 C CA . THR A 1 90 ? -3.152 -0.391 11.141 1 98.31 90 THR A CA 1
ATOM 738 C C . THR A 1 90 ? -3.881 -1.585 10.531 1 98.31 90 THR A C 1
ATOM 740 O O . THR A 1 90 ? -3.273 -2.627 10.281 1 98.31 90 THR A O 1
ATOM 743 N N . ALA A 1 91 ? -5.109 -1.36 10.281 1 98.62 91 ALA A N 1
ATOM 744 C CA . ALA A 1 91 ? -5.922 -2.436 9.711 1 98.62 91 ALA A CA 1
ATOM 745 C C . ALA A 1 91 ? -5.402 -2.852 8.344 1 98.62 91 ALA A C 1
ATOM 747 O O . ALA A 1 91 ? -5.273 -4.043 8.055 1 98.62 91 ALA A O 1
ATOM 748 N N . HIS A 1 92 ? -5.121 -1.892 7.535 1 97.88 92 HIS A N 1
ATOM 749 C CA . HIS A 1 92 ? -4.566 -2.191 6.223 1 97.88 92 HIS A CA 1
ATOM 750 C C . HIS A 1 92 ? -3.236 -2.926 6.34 1 97.88 92 HIS A C 1
ATOM 752 O O . HIS A 1 92 ? -2.971 -3.861 5.582 1 97.88 92 HIS A O 1
ATOM 758 N N . SER A 1 93 ? -2.406 -2.471 7.246 1 97.88 93 SER A N 1
ATOM 759 C CA . SER A 1 93 ? -1.095 -3.082 7.434 1 97.88 93 SER A CA 1
ATOM 760 C C . SER A 1 93 ? -1.22 -4.535 7.875 1 97.88 93 SER A C 1
ATOM 762 O O . SER A 1 93 ? -0.488 -5.402 7.391 1 97.88 93 SER A O 1
ATOM 764 N N . VAL A 1 94 ? -2.125 -4.828 8.797 1 97.19 94 VAL A N 1
ATOM 765 C CA . VAL A 1 94 ? -2.357 -6.188 9.281 1 97.19 94 VAL A CA 1
ATOM 766 C C . VAL A 1 94 ? -2.926 -7.047 8.156 1 97.19 94 VAL A C 1
ATOM 768 O O . VAL A 1 94 ? -2.508 -8.188 7.969 1 97.19 94 VAL A O 1
ATOM 771 N N . ARG A 1 95 ? -3.832 -6.418 7.438 1 96.88 95 ARG A N 1
ATOM 772 C CA . ARG A 1 95 ? -4.426 -7.129 6.309 1 96.88 95 ARG A CA 1
ATOM 773 C C . ARG A 1 95 ? -3.354 -7.602 5.332 1 96.88 95 ARG A C 1
ATOM 775 O O . ARG A 1 95 ? -3.387 -8.742 4.871 1 96.88 95 ARG A O 1
ATOM 782 N N . ASP A 1 96 ? -2.436 -6.715 5.02 1 96.38 96 ASP A N 1
ATOM 783 C CA . ASP A 1 96 ? -1.378 -7.059 4.074 1 96.38 96 ASP A CA 1
ATOM 784 C C . ASP A 1 96 ? -0.569 -8.258 4.566 1 96.38 96 ASP A C 1
ATOM 786 O O . ASP A 1 96 ? -0.196 -9.125 3.775 1 96.38 96 ASP A O 1
ATOM 790 N N . ARG A 1 97 ? -0.319 -8.32 5.805 1 95.81 97 ARG A N 1
ATOM 791 C CA . ARG A 1 97 ? 0.441 -9.422 6.387 1 95.81 97 ARG A CA 1
ATOM 792 C C . ARG A 1 97 ? -0.344 -10.727 6.316 1 95.81 97 ARG A C 1
ATOM 794 O O . ARG A 1 97 ? 0.216 -11.773 5.996 1 95.81 97 ARG A O 1
ATOM 801 N N . LEU A 1 98 ? -1.595 -10.695 6.586 1 95.75 98 LEU A N 1
ATOM 802 C CA . LEU A 1 98 ? -2.434 -11.891 6.531 1 95.75 98 LEU A CA 1
ATOM 803 C C . LEU A 1 98 ? -2.561 -12.398 5.102 1 95.75 98 LEU A C 1
ATOM 805 O O . LEU A 1 98 ? -2.484 -13.609 4.859 1 95.75 98 LEU A O 1
ATOM 809 N N . ILE A 1 99 ? -2.723 -11.469 4.18 1 95.38 99 ILE A N 1
ATOM 810 C CA . ILE A 1 99 ? -2.869 -11.828 2.775 1 95.38 99 ILE A CA 1
ATOM 811 C C . ILE A 1 99 ? -1.576 -12.461 2.268 1 95.38 99 ILE A C 1
ATOM 813 O O . ILE A 1 99 ? -1.609 -13.461 1.539 1 95.38 99 ILE A O 1
ATOM 817 N N . THR A 1 100 ? -0.476 -11.812 2.613 1 93.12 100 THR A N 1
ATOM 818 C CA . THR A 1 100 ? 0.812 -12.352 2.193 1 93.12 100 THR A CA 1
ATOM 819 C C . THR A 1 100 ? 0.997 -13.781 2.709 1 93.12 100 THR A C 1
ATOM 821 O O . THR A 1 100 ? 1.457 -14.656 1.975 1 93.12 100 THR A O 1
ATOM 824 N N . ARG A 1 101 ? 0.658 -14.055 3.967 1 92.31 101 ARG A N 1
ATOM 825 C CA . ARG A 1 101 ? 0.75 -15.398 4.535 1 92.31 101 ARG A CA 1
ATOM 826 C C . ARG A 1 101 ? -0.208 -16.359 3.836 1 92.31 101 ARG A C 1
ATOM 828 O O . ARG A 1 101 ? 0.142 -17.5 3.566 1 92.31 101 ARG A O 1
ATOM 835 N N . TRP A 1 102 ? -1.37 -15.844 3.625 1 93 102 TRP A N 1
ATOM 836 C CA . TRP A 1 102 ? -2.373 -16.641 2.922 1 93 102 TRP A CA 1
ATOM 837 C C . TRP A 1 102 ? -1.879 -17.031 1.536 1 93 102 TRP A C 1
ATOM 839 O O . TRP A 1 102 ? -2.01 -18.203 1.133 1 93 102 TRP A O 1
ATOM 849 N N . ASN A 1 103 ? -1.321 -16.141 0.769 1 90.38 103 ASN A N 1
ATOM 850 C CA . ASN A 1 103 ? -0.796 -16.391 -0.567 1 90.38 103 ASN A CA 1
ATOM 851 C C . ASN A 1 103 ? 0.309 -17.453 -0.539 1 90.38 103 ASN A C 1
ATOM 853 O O . ASN A 1 103 ? 0.379 -18.297 -1.422 1 90.38 103 ASN A O 1
ATOM 857 N N . LYS A 1 104 ? 1.187 -17.297 0.4 1 87.69 104 LYS A N 1
ATOM 858 C CA . LYS A 1 104 ? 2.27 -18.266 0.536 1 87.69 104 LYS A CA 1
ATOM 859 C C . LYS A 1 104 ? 1.724 -19.672 0.794 1 87.69 104 LYS A C 1
ATOM 861 O O . LYS A 1 104 ? 2.207 -20.656 0.216 1 87.69 104 LYS A O 1
ATOM 866 N N . THR A 1 105 ? 0.752 -19.766 1.628 1 89.25 105 THR A N 1
ATOM 867 C CA . THR A 1 105 ? 0.134 -21.047 1.938 1 89.25 105 THR A CA 1
ATOM 868 C C . THR A 1 105 ? -0.567 -21.625 0.711 1 89.25 105 THR A C 1
ATOM 870 O O . THR A 1 105 ? -0.41 -22.812 0.396 1 89.25 105 THR A O 1
ATOM 873 N N . GLN A 1 106 ? -1.257 -20.812 0.063 1 84.5 106 GLN A N 1
ATOM 874 C CA . GLN A 1 106 ? -1.977 -21.234 -1.132 1 84.5 106 GLN A CA 1
ATOM 875 C C . GLN A 1 106 ? -1.012 -21.734 -2.203 1 84.5 106 GLN A C 1
ATOM 877 O O . GLN A 1 106 ? -1.281 -22.75 -2.869 1 84.5 106 GLN A O 1
ATOM 882 N N . GLN A 1 107 ? 0.053 -21.062 -2.395 1 82.19 107 GLN A N 1
ATOM 883 C CA . GLN A 1 107 ? 1.05 -21.469 -3.379 1 82.19 107 GLN A CA 1
ATOM 884 C C . GLN A 1 107 ? 1.672 -22.812 -3.01 1 82.19 107 GLN A C 1
ATOM 886 O O . GLN A 1 107 ? 1.882 -23.672 -3.875 1 82.19 107 GLN A O 1
ATOM 891 N N . THR A 1 108 ? 1.948 -23.016 -1.717 1 84.19 108 THR A N 1
ATOM 892 C CA . THR A 1 108 ? 2.533 -24.266 -1.245 1 84.19 108 THR A CA 1
ATOM 893 C C . THR A 1 108 ? 1.563 -25.438 -1.447 1 84.19 108 THR A C 1
ATOM 895 O O . THR A 1 108 ? 1.96 -26.516 -1.9 1 84.19 108 THR A O 1
ATOM 898 N N . LEU A 1 109 ? 0.345 -25.156 -1.192 1 82.06 109 LEU A N 1
ATOM 899 C CA . LEU A 1 109 ? -0.673 -26.203 -1.328 1 82.06 109 LEU A CA 1
ATOM 900 C C . LEU A 1 109 ? -0.897 -26.547 -2.795 1 82.06 109 LEU A C 1
ATOM 902 O O . LEU A 1 109 ? -1.09 -27.719 -3.133 1 82.06 109 LEU A O 1
ATOM 906 N N . THR A 1 110 ? -0.949 -25.5 -3.662 1 77.62 110 THR A N 1
ATOM 907 C CA . THR A 1 110 ? -1.114 -25.719 -5.094 1 77.62 110 THR A CA 1
ATOM 908 C C . THR A 1 110 ? 0.05 -26.531 -5.656 1 77.62 110 THR A C 1
ATOM 910 O O . THR A 1 110 ? -0.148 -27.406 -6.496 1 77.62 110 THR A O 1
ATOM 913 N N . LEU A 1 111 ? 1.218 -26.234 -5.168 1 75.88 111 LEU A N 1
ATOM 914 C CA . LEU A 1 111 ? 2.396 -26.969 -5.629 1 75.88 111 LEU A CA 1
ATOM 915 C C . LEU A 1 111 ? 2.359 -28.422 -5.156 1 75.88 111 LEU A C 1
ATOM 917 O O . LEU A 1 111 ? 2.873 -29.312 -5.84 1 75.88 111 LEU A O 1
ATOM 921 N N . GLU A 1 112 ? 1.726 -28.625 -3.996 1 75.31 112 GLU A N 1
ATOM 922 C CA . GLU A 1 112 ? 1.602 -29.984 -3.467 1 75.31 112 GLU A CA 1
ATOM 923 C C . GLU A 1 112 ? 0.384 -30.688 -4.051 1 75.31 112 GLU A C 1
ATOM 925 O O . GLU A 1 112 ? 0.238 -31.906 -3.9 1 75.31 112 GLU A O 1
ATOM 930 N N . GLY A 1 113 ? -0.361 -29.984 -4.887 1 69.56 113 GLY A N 1
ATOM 931 C CA . GLY A 1 113 ? -1.532 -30.578 -5.512 1 69.56 113 GLY A CA 1
ATOM 932 C C . GLY A 1 113 ? -2.777 -30.5 -4.652 1 69.56 113 GLY A C 1
ATOM 933 O O . GLY A 1 113 ? -3.771 -31.172 -4.914 1 69.56 113 GLY A O 1
ATOM 934 N N . THR A 1 114 ? -2.629 -29.781 -3.439 1 63.41 114 THR A N 1
ATOM 935 C CA . THR A 1 114 ? -3.787 -29.625 -2.568 1 63.41 114 THR A CA 1
ATOM 936 C C . THR A 1 114 ? -4.504 -28.312 -2.857 1 63.41 114 THR A C 1
ATOM 938 O O . THR A 1 114 ? -3.861 -27.281 -3.057 1 63.41 114 THR A O 1
ATOM 941 N N . THR A 1 115 ? -5.59 -28.203 -3.619 1 58.09 115 THR A N 1
ATOM 942 C CA . THR A 1 115 ? -6.32 -26.969 -3.9 1 58.09 115 THR A CA 1
ATOM 943 C C . THR A 1 115 ? -7.074 -26.5 -2.662 1 58.09 115 THR A C 1
ATOM 945 O O . THR A 1 115 ? -7.77 -27.281 -2.016 1 58.09 115 THR A O 1
ATOM 948 N N . LEU A 1 116 ? -6.598 -25.453 -1.861 1 53.88 116 LEU A N 1
ATOM 949 C CA . LEU A 1 116 ? -7.27 -24.859 -0.711 1 53.88 116 LEU A CA 1
ATOM 950 C C . LEU A 1 116 ? -8.57 -24.188 -1.132 1 53.88 116 LEU A C 1
ATOM 952 O O . LEU A 1 116 ? -8.578 -23 -1.482 1 53.88 116 LEU A O 1
ATOM 956 N N . ASN A 1 117 ? -9.398 -24.547 -1.883 1 44.03 117 ASN A N 1
ATOM 957 C CA . ASN A 1 117 ? -10.656 -23.891 -2.221 1 44.03 117 ASN A CA 1
ATOM 958 C C . ASN A 1 117 ? -11.367 -23.375 -0.977 1 44.03 117 ASN A C 1
ATOM 960 O O . ASN A 1 117 ? -12.312 -22.594 -1.079 1 44.03 117 ASN A O 1
ATOM 964 N N . GLU A 1 118 ? -11.156 -23.922 0.213 1 40.34 118 GLU A N 1
ATOM 965 C CA . GLU A 1 118 ? -12.102 -23.734 1.312 1 40.34 118 GLU A CA 1
ATOM 966 C C . GLU A 1 118 ? -11.945 -22.344 1.938 1 40.34 118 GLU A C 1
ATOM 968 O O . GLU A 1 118 ? -12.875 -21.828 2.561 1 40.34 118 GLU A O 1
ATOM 973 N N . PHE A 1 119 ? -10.828 -21.797 1.913 1 40.62 119 PHE A N 1
ATOM 974 C CA . PHE A 1 119 ? -10.789 -20.75 2.932 1 40.62 119 PHE A CA 1
ATOM 975 C C . PHE A 1 119 ? -11.523 -19.5 2.459 1 40.62 119 PHE A C 1
ATOM 977 O O . PHE A 1 119 ? -11.727 -18.562 3.232 1 40.62 119 PHE A O 1
ATOM 984 N N . ILE A 1 120 ? -11.539 -19.141 1.217 1 39.16 120 ILE A N 1
ATOM 985 C CA . ILE A 1 120 ? -12.141 -17.859 0.867 1 39.16 120 ILE A CA 1
ATOM 986 C C . ILE A 1 120 ? -13.664 -17.969 0.903 1 39.16 120 ILE A C 1
ATOM 988 O O . ILE A 1 120 ? -14.273 -18.531 -0.013 1 39.16 120 ILE A O 1
ATOM 992 N N . ILE A 1 121 ? -14.266 -18.469 1.898 1 29.7 121 ILE A N 1
ATOM 993 C CA . ILE A 1 121 ? -15.703 -18.234 1.954 1 29.7 121 ILE A CA 1
ATOM 994 C C . ILE A 1 121 ? -15.984 -16.75 2.105 1 29.7 121 ILE A C 1
ATOM 996 O O . ILE A 1 121 ? -15.375 -16.078 2.947 1 29.7 121 ILE A O 1
ATOM 1000 N N . MET B 1 1 ? -53.656 32.938 -41.312 1 33.16 1 MET B N 1
ATOM 1001 C CA . MET B 1 1 ? -52.406 32.281 -40.906 1 33.16 1 MET B CA 1
ATOM 1002 C C . MET B 1 1 ? -51.844 32.906 -39.625 1 33.16 1 MET B C 1
ATOM 1004 O O . MET B 1 1 ? -51.094 33.875 -39.688 1 33.16 1 MET B O 1
ATOM 1008 N N . SER B 1 2 ? -52.75 33.125 -38.562 1 35.38 2 SER B N 1
ATOM 1009 C CA . SER B 1 2 ? -52.625 33.75 -37.25 1 35.38 2 SER B CA 1
ATOM 1010 C C . SER B 1 2 ? -51.531 33.062 -36.438 1 35.38 2 SER B C 1
ATOM 1012 O O . SER B 1 2 ? -51.469 31.844 -36.312 1 35.38 2 SER B O 1
ATOM 1014 N N . SER B 1 3 ? -50.312 33.781 -36.312 1 36.44 3 SER B N 1
ATOM 1015 C CA . SER B 1 3 ? -49.062 33.531 -35.594 1 36.44 3 SER B CA 1
ATOM 1016 C C . SER B 1 3 ? -49.344 33.375 -34.094 1 36.44 3 SER B C 1
ATOM 1018 O O . SER B 1 3 ? -49.812 34.281 -33.438 1 36.44 3 SER B O 1
ATOM 1020 N N . ILE B 1 4 ? -49.844 32.188 -33.625 1 39.09 4 ILE B N 1
ATOM 1021 C CA . ILE B 1 4 ? -50 31.828 -32.219 1 39.09 4 ILE B CA 1
ATOM 1022 C C . ILE B 1 4 ? -48.719 32.062 -31.453 1 39.09 4 ILE B C 1
ATOM 1024 O O . ILE B 1 4 ? -47.719 31.359 -31.672 1 39.09 4 ILE B O 1
ATOM 1028 N N . GLU B 1 5 ? -48.344 33.344 -31.266 1 34.22 5 GLU B N 1
ATOM 1029 C CA . GLU B 1 5 ? -47.25 33.75 -30.391 1 34.22 5 GLU B CA 1
ATOM 1030 C C . GLU B 1 5 ? -47.438 33.188 -28.984 1 34.22 5 GLU B C 1
ATOM 1032 O O . GLU B 1 5 ? -48.344 33.625 -28.25 1 34.22 5 GLU B O 1
ATOM 1037 N N . THR B 1 6 ? -47.469 31.828 -28.812 1 32.44 6 THR B N 1
ATOM 1038 C CA . THR B 1 6 ? -47.469 31.25 -27.484 1 32.44 6 THR B CA 1
ATOM 1039 C C . THR B 1 6 ? -46.406 31.906 -26.594 1 32.44 6 THR B C 1
ATOM 1041 O O . THR B 1 6 ? -45.219 31.844 -26.906 1 32.44 6 THR B O 1
ATOM 1044 N N . GLN B 1 7 ? -46.781 33 -25.953 1 27.64 7 GLN B N 1
ATOM 1045 C CA . GLN B 1 7 ? -46.062 33.688 -24.906 1 27.64 7 GLN B CA 1
ATOM 1046 C C . GLN B 1 7 ? -45.594 32.75 -23.812 1 27.64 7 GLN B C 1
ATOM 1048 O O . GLN B 1 7 ? -46.406 32.25 -23.031 1 27.64 7 GLN B O 1
ATOM 1053 N N . LEU B 1 8 ? -44.719 31.781 -24.094 1 31.16 8 LEU B N 1
ATOM 1054 C C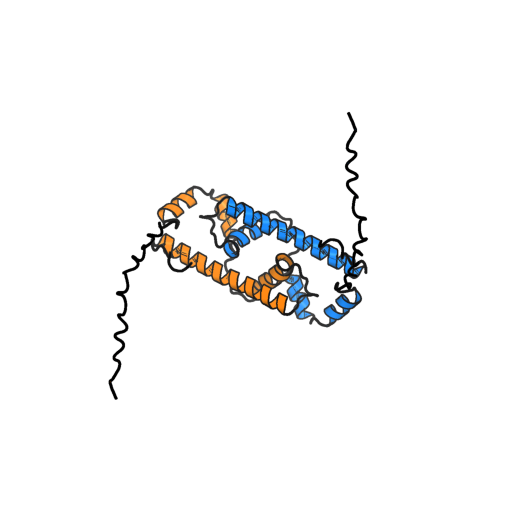A . LEU B 1 8 ? -44.125 31 -23.031 1 31.16 8 LEU B CA 1
ATOM 1055 C C . LEU B 1 8 ? -43.531 31.906 -21.938 1 31.16 8 LEU B C 1
ATOM 1057 O O . LEU B 1 8 ? -42.625 32.688 -22.203 1 31.16 8 LEU B O 1
ATOM 1061 N N . HIS B 1 9 ? -44.375 32.469 -21.031 1 30.48 9 HIS B N 1
ATOM 1062 C CA . HIS B 1 9 ? -43.938 33.125 -19.812 1 30.48 9 HIS B CA 1
ATOM 1063 C C . HIS B 1 9 ? -42.781 32.406 -19.141 1 30.48 9 HIS B C 1
ATOM 1065 O O . HIS B 1 9 ? -42.938 31.234 -18.734 1 30.48 9 HIS B O 1
ATOM 1071 N N . CYS B 1 10 ? -41.594 32.625 -19.625 1 29.03 10 CYS B N 1
ATOM 1072 C CA . CYS B 1 10 ? -40.375 32.25 -18.906 1 29.03 10 CYS B CA 1
ATOM 1073 C C . CYS B 1 10 ? -40.469 32.656 -17.438 1 29.03 10 CYS B C 1
ATOM 1075 O O . CYS B 1 10 ? -40.625 33.812 -17.109 1 29.03 10 CYS B O 1
ATOM 1077 N N . GLU B 1 11 ? -41.25 31.859 -16.594 1 30.91 11 GLU B N 1
ATOM 1078 C CA . GLU B 1 11 ? -41.156 32.062 -15.148 1 30.91 11 GLU B CA 1
ATOM 1079 C C . GLU B 1 11 ? -39.75 32.438 -14.727 1 30.91 11 GLU B C 1
ATOM 1081 O O . GLU B 1 11 ? -38.781 31.906 -15.266 1 30.91 11 GLU B O 1
ATOM 1086 N N . SER B 1 12 ? -39.562 33.656 -14.211 1 25.5 12 SER B N 1
ATOM 1087 C CA . SER B 1 12 ? -38.438 34.344 -13.539 1 25.5 12 SER B CA 1
ATOM 1088 C C . SER B 1 12 ? -37.688 33.375 -12.641 1 25.5 12 SER B C 1
ATOM 1090 O O . SER B 1 12 ? -38.281 32.531 -11.945 1 25.5 12 SER B O 1
ATOM 1092 N N . ASN B 1 13 ? -36.438 33.062 -13.016 1 29.2 13 ASN B N 1
ATOM 1093 C CA . ASN B 1 13 ? -35.281 32.375 -12.43 1 29.2 13 ASN B CA 1
ATOM 1094 C C . ASN B 1 13 ? -35.094 32.781 -10.961 1 29.2 13 ASN B C 1
ATOM 1096 O O . ASN B 1 13 ? -34.688 33.906 -10.656 1 29.2 13 ASN B O 1
ATOM 1100 N N . LYS B 1 14 ? -36.156 32.438 -10.055 1 32.09 14 LYS B N 1
ATOM 1101 C CA . LYS B 1 14 ? -35.812 32.594 -8.641 1 32.09 14 LYS B CA 1
ATOM 1102 C C . LYS B 1 14 ? -34.344 32.312 -8.391 1 32.09 14 LYS B C 1
ATOM 1104 O O . LYS B 1 14 ? -33.812 31.297 -8.844 1 32.09 14 LYS B O 1
ATOM 1109 N N . LYS B 1 15 ? -33.625 33.344 -8.023 1 32.16 15 LYS B N 1
ATOM 1110 C CA . LYS B 1 15 ? -32.25 33.375 -7.492 1 32.16 15 LYS B CA 1
ATOM 1111 C C . LYS B 1 15 ? -32.062 32.281 -6.43 1 32.16 15 LYS B C 1
ATOM 1113 O O . LYS B 1 15 ? -32.625 32.375 -5.344 1 32.16 15 LYS B O 1
ATOM 1118 N N . SER B 1 16 ? -32.094 31.016 -6.738 1 31.7 16 SER B N 1
ATOM 1119 C CA . SER B 1 16 ? -31.578 30.078 -5.742 1 31.7 16 SER B CA 1
ATOM 1120 C C . SER B 1 16 ? -30.312 30.594 -5.07 1 31.7 16 SER B C 1
ATOM 1122 O O . SER B 1 16 ? -29.359 30.969 -5.742 1 31.7 16 SER B O 1
ATOM 1124 N N . LYS B 1 17 ? -30.547 31.359 -3.963 1 32.25 17 LYS B N 1
ATOM 1125 C CA . LYS B 1 17 ? -29.453 31.719 -3.074 1 32.25 17 LYS B CA 1
ATOM 1126 C C . LYS B 1 17 ? -28.406 30.609 -3.004 1 32.25 17 LYS B C 1
ATOM 1128 O O . LYS B 1 17 ? -28.719 29.484 -2.598 1 32.25 17 LYS B O 1
ATOM 1133 N N . ILE B 1 18 ? -27.484 30.656 -3.887 1 32.06 18 ILE B N 1
ATOM 1134 C CA . ILE B 1 18 ? -26.297 29.844 -3.703 1 32.06 18 ILE B CA 1
ATOM 1135 C C . ILE B 1 18 ? -25.844 29.906 -2.246 1 32.06 18 ILE B C 1
ATOM 1137 O O . ILE B 1 18 ? -25.562 31 -1.726 1 32.06 18 ILE B O 1
ATOM 1141 N N . VAL B 1 19 ? -26.578 29.234 -1.341 1 30.25 19 VAL B N 1
ATOM 1142 C CA . VAL B 1 19 ? -25.969 29.078 -0.021 1 30.25 19 VAL B CA 1
ATOM 1143 C C . VAL B 1 19 ? -24.453 28.906 -0.158 1 30.25 19 VAL B C 1
ATOM 1145 O O . VAL B 1 19 ? -23.984 27.984 -0.837 1 30.25 19 VAL B O 1
ATOM 1148 N N . HIS B 1 20 ? -23.766 30.031 -0.282 1 31.48 20 HIS B N 1
ATOM 1149 C CA . HIS B 1 20 ? -22.328 29.969 -0.11 1 31.48 20 HIS B CA 1
ATOM 1150 C C . HIS B 1 20 ? -21.953 29.188 1.151 1 31.48 20 HIS B C 1
ATOM 1152 O O . HIS B 1 20 ? -22.281 29.609 2.262 1 31.48 20 HIS B O 1
ATOM 1158 N N . HIS B 1 21 ? -22.312 27.969 1.211 1 33.25 21 HIS B N 1
ATOM 1159 C CA . HIS B 1 21 ? -21.734 27.219 2.322 1 33.25 21 HIS B CA 1
ATOM 1160 C C . HIS B 1 21 ? -20.312 27.688 2.629 1 33.25 21 HIS B C 1
ATOM 1162 O O . HIS B 1 21 ? -19.453 27.703 1.744 1 33.25 21 HIS B O 1
ATOM 1168 N N . LYS B 1 22 ? -20.219 28.734 3.393 1 35.78 22 LYS B N 1
ATOM 1169 C CA . LYS B 1 22 ? -18.922 29.047 3.982 1 35.78 22 LYS B CA 1
ATOM 1170 C C . LYS B 1 22 ? -18.234 27.781 4.5 1 35.78 22 LYS B C 1
ATOM 1172 O O . LYS B 1 22 ? -18.734 27.141 5.434 1 35.78 22 LYS B O 1
ATOM 1177 N N . ARG B 1 23 ? -17.766 26.906 3.656 1 34.31 23 ARG B N 1
ATOM 1178 C CA . ARG B 1 23 ? -16.922 25.828 4.16 1 34.31 23 ARG B CA 1
ATOM 1179 C C . ARG B 1 23 ? -15.969 26.328 5.238 1 34.31 23 ARG B C 1
ATOM 1181 O O . ARG B 1 23 ? -15.273 27.328 5.043 1 34.31 23 ARG B O 1
ATOM 1188 N N . THR B 1 24 ? -16.359 26.328 6.453 1 34.69 24 THR B N 1
ATOM 1189 C CA . THR B 1 24 ? -15.445 26.438 7.578 1 34.69 24 THR B CA 1
ATOM 1190 C C . THR B 1 24 ? -14.117 25.75 7.258 1 34.69 24 THR B C 1
ATOM 1192 O O . THR B 1 24 ? -14.086 24.734 6.551 1 34.69 24 THR B O 1
ATOM 1195 N N . HIS B 1 25 ? -13.055 26.438 7.039 1 39.31 25 HIS B N 1
ATOM 1196 C CA . HIS B 1 25 ? -11.664 26.094 6.77 1 39.31 25 HIS B CA 1
ATOM 1197 C C . HIS B 1 25 ? -11.18 24.969 7.676 1 39.31 25 HIS B C 1
ATOM 1199 O O . HIS B 1 25 ? -11.039 25.156 8.883 1 39.31 25 HIS B O 1
ATOM 1205 N N . THR B 1 26 ? -11.773 23.844 7.672 1 42.72 26 THR B N 1
ATOM 1206 C CA . THR B 1 26 ? -11.312 22.781 8.562 1 42.72 26 THR B CA 1
ATOM 1207 C C . THR B 1 26 ? -9.82 22.547 8.391 1 42.72 26 THR B C 1
ATOM 1209 O O . THR B 1 26 ? -9.281 21.547 8.875 1 42.72 26 THR B O 1
ATOM 1212 N N . GLY B 1 27 ? -9.164 23.109 7.312 1 46.19 27 GLY B N 1
ATOM 1213 C CA . GLY B 1 27 ? -7.77 22.719 7.141 1 46.19 27 GLY B CA 1
ATOM 1214 C C . GLY B 1 27 ? -6.867 23.219 8.25 1 46.19 27 GLY B C 1
ATOM 1215 O O . GLY B 1 27 ? -7.27 24.078 9.039 1 46.19 27 GLY B O 1
ATOM 1216 N N . LEU B 1 28 ? -5.926 22.359 8.68 1 52.75 28 LEU B N 1
ATOM 1217 C CA . LEU B 1 28 ? -4.914 22.703 9.672 1 52.75 28 LEU B CA 1
ATOM 1218 C C . LEU B 1 28 ? -4.148 23.953 9.242 1 52.75 28 LEU B C 1
ATOM 1220 O O . LEU B 1 28 ? -3.635 24.016 8.125 1 52.75 28 LEU B O 1
ATOM 1224 N N . GLY B 1 29 ? -4.512 25.109 9.703 1 54.09 29 GLY B N 1
ATOM 1225 C CA . GLY B 1 29 ? -3.746 26.328 9.531 1 54.09 29 GLY B CA 1
ATOM 1226 C C . GLY B 1 29 ? -2.297 26.188 9.961 1 54.09 29 GLY B C 1
ATOM 1227 O O . GLY B 1 29 ? -1.913 25.172 10.547 1 54.09 29 GLY B O 1
ATOM 1228 N N . LYS B 1 30 ? -1.43 27.125 9.391 1 61.28 30 LYS B N 1
ATOM 1229 C CA . LYS B 1 30 ? -0.008 27.188 9.719 1 61.28 30 LYS B CA 1
ATOM 1230 C C . LYS B 1 30 ? 0.218 27.031 11.219 1 61.28 30 LYS B C 1
ATOM 1232 O O . LYS B 1 30 ? 1.118 26.297 11.648 1 61.28 30 LYS B O 1
ATOM 1237 N N . GLU B 1 31 ? -0.573 27.797 11.953 1 63.12 31 GLU B N 1
ATOM 1238 C CA . GLU B 1 31 ? -0.425 27.75 13.406 1 63.12 31 GLU B CA 1
ATOM 1239 C C . GLU B 1 31 ? -0.756 26.375 13.961 1 63.12 31 GLU B C 1
ATOM 1241 O O . GLU B 1 31 ? -0.108 25.906 14.898 1 63.12 31 GLU B O 1
ATOM 1246 N N . GLN B 1 32 ? -1.656 25.703 13.281 1 65.25 32 GLN B N 1
ATOM 1247 C CA . GLN B 1 32 ? -2.076 24.391 13.75 1 65.25 32 GLN B CA 1
ATOM 1248 C C . GLN B 1 32 ? -1.008 23.328 13.469 1 65.25 32 GLN B C 1
ATOM 1250 O O . GLN B 1 32 ? -0.767 22.453 14.289 1 65.25 32 GLN B O 1
ATOM 1255 N N . ILE B 1 33 ? -0.27 23.516 12.422 1 63.41 33 ILE B N 1
ATOM 1256 C CA . ILE B 1 33 ? 0.808 22.578 12.109 1 63.41 33 ILE B CA 1
ATOM 1257 C C . ILE B 1 33 ? 1.946 22.75 13.109 1 63.41 33 ILE B C 1
ATOM 1259 O O . ILE B 1 33 ? 2.52 21.766 13.578 1 63.41 33 ILE B O 1
ATOM 1263 N N . LYS B 1 34 ? 2.23 23.969 13.352 1 64 34 LYS B N 1
ATOM 1264 C CA . LYS B 1 34 ? 3.275 24.234 14.336 1 64 34 LYS B CA 1
ATOM 1265 C C . LYS B 1 34 ? 2.906 23.672 15.703 1 64 34 LYS B C 1
ATOM 1267 O O . LYS B 1 34 ? 3.754 23.094 16.391 1 64 34 LYS B O 1
ATOM 1272 N N . PHE B 1 35 ? 1.673 23.859 16.031 1 67.62 35 PHE B N 1
ATOM 1273 C CA . PHE B 1 35 ? 1.206 23.328 17.312 1 67.62 35 PHE B CA 1
ATOM 1274 C C . PHE B 1 35 ? 1.288 21.812 17.328 1 67.62 35 PHE B C 1
ATOM 1276 O O . PHE B 1 35 ? 1.759 21.234 18.312 1 67.62 35 PHE B O 1
ATOM 1283 N N . LEU B 1 36 ? 0.885 21.219 16.234 1 67.5 36 LEU B N 1
ATOM 1284 C CA . LEU B 1 36 ? 0.884 19.766 16.156 1 67.5 36 LEU B CA 1
ATOM 1285 C C . LEU B 1 36 ? 2.309 19.219 16.141 1 67.5 36 LEU B C 1
ATOM 1287 O O . LEU B 1 36 ? 2.586 18.172 16.734 1 67.5 36 LEU B O 1
ATOM 1291 N N . GLN B 1 37 ? 3.168 19.922 15.492 1 66.06 37 GLN B N 1
ATOM 1292 C CA . GLN B 1 37 ? 4.562 19.5 15.453 1 66.06 37 GLN B CA 1
ATOM 1293 C C . GLN B 1 37 ? 5.164 19.453 16.859 1 66.06 37 GLN B C 1
ATOM 1295 O O . GLN B 1 37 ? 5.977 18.578 17.156 1 66.06 37 GLN B O 1
ATOM 1300 N N . GLU B 1 38 ? 4.746 20.344 17.656 1 70.81 38 GLU B N 1
ATOM 1301 C CA . GLU B 1 38 ? 5.262 20.406 19.016 1 70.81 38 GLU B CA 1
ATOM 1302 C C . GLU B 1 38 ? 4.707 19.266 19.875 1 70.81 38 GLU B C 1
ATOM 1304 O O . GLU B 1 38 ? 5.344 18.844 20.844 1 70.81 38 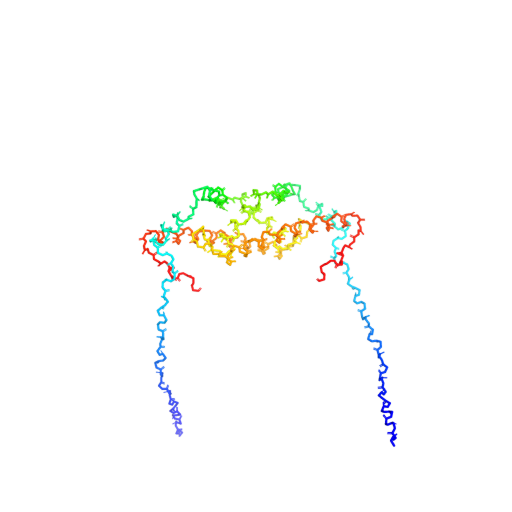GLU B O 1
ATOM 1309 N N . GLN B 1 39 ? 3.555 18.797 19.422 1 73.88 39 GLN B N 1
ATOM 1310 C CA . GLN B 1 39 ? 2.924 17.734 20.203 1 73.88 39 GLN B CA 1
ATOM 1311 C C . GLN B 1 39 ? 3.533 16.375 19.875 1 73.88 39 GLN B C 1
ATOM 1313 O O . GLN B 1 39 ? 3.461 15.445 20.672 1 73.88 39 GLN B O 1
ATOM 1318 N N . ILE B 1 40 ? 4.203 16.312 18.781 1 78.62 40 ILE B N 1
ATOM 1319 C CA . ILE B 1 40 ? 4.762 15.023 18.375 1 78.62 40 ILE B CA 1
ATOM 1320 C C . ILE B 1 40 ? 6.203 14.906 18.875 1 78.62 40 ILE B C 1
ATOM 1322 O O . ILE B 1 40 ? 7.051 15.734 18.531 1 78.62 40 ILE B O 1
ATOM 1326 N N . PRO B 1 41 ? 6.449 13.93 19.75 1 86.75 41 PRO B N 1
ATOM 1327 C CA . PRO B 1 41 ? 7.832 13.727 20.188 1 86.75 41 PRO B CA 1
ATOM 1328 C C . PRO B 1 41 ? 8.805 13.625 19.016 1 86.75 41 PRO B C 1
ATOM 1330 O O . PRO B 1 41 ? 8.453 13.086 17.953 1 86.75 41 PRO B O 1
ATOM 1333 N N . GLU B 1 42 ? 10.008 14.133 19.203 1 86.81 42 GLU B N 1
ATOM 1334 C CA . GLU B 1 42 ? 11.023 14.195 18.141 1 86.81 42 GLU B CA 1
ATOM 1335 C C . GLU B 1 42 ? 11.367 12.805 17.625 1 86.81 42 GLU B C 1
ATOM 1337 O O . GLU B 1 42 ? 11.586 12.617 16.422 1 86.81 42 GLU B O 1
ATOM 1342 N N . ALA B 1 43 ? 11.438 11.852 18.5 1 88.31 43 ALA B N 1
ATOM 1343 C CA . ALA B 1 43 ? 11.781 10.484 18.109 1 88.31 43 ALA B CA 1
ATOM 1344 C C . ALA B 1 43 ? 10.758 9.93 17.109 1 88.31 43 ALA B C 1
ATOM 1346 O O . ALA B 1 43 ? 11.133 9.258 16.141 1 88.31 43 ALA B O 1
ATOM 1347 N N . GLN B 1 44 ? 9.523 10.305 17.328 1 88.31 44 GLN B N 1
ATOM 1348 C CA . GLN B 1 44 ? 8.461 9.805 16.469 1 88.31 44 GLN B CA 1
ATOM 1349 C C . GLN B 1 44 ? 8.484 10.508 15.109 1 88.31 44 GLN B C 1
ATOM 1351 O O . GLN B 1 44 ? 8.227 9.891 14.078 1 88.31 44 GLN B O 1
ATOM 1356 N N . ARG B 1 45 ? 8.852 11.758 15.156 1 89 45 ARG B N 1
ATOM 1357 C CA . ARG B 1 45 ? 8.953 12.508 13.906 1 89 45 ARG B CA 1
ATOM 1358 C C . ARG B 1 45 ? 10.07 11.961 13.023 1 89 45 ARG B C 1
ATOM 1360 O O . ARG B 1 45 ? 9.906 11.828 11.812 1 89 45 ARG B O 1
ATOM 1367 N N . HIS B 1 46 ? 11.117 11.648 13.695 1 90.06 46 HIS B N 1
ATOM 1368 C CA . HIS B 1 46 ? 12.25 11.102 12.961 1 90.06 46 HIS B CA 1
ATOM 1369 C C . HIS B 1 46 ? 11.906 9.75 12.344 1 90.06 46 HIS B C 1
ATOM 1371 O O . HIS B 1 46 ? 12.258 9.477 11.195 1 90.06 46 HIS B O 1
ATOM 1377 N N . THR B 1 47 ? 11.211 8.984 13.102 1 91.12 47 THR B N 1
ATOM 1378 C CA . THR B 1 47 ? 10.812 7.676 12.602 1 91.12 47 THR B CA 1
ATOM 1379 C C . THR B 1 47 ? 9.867 7.809 11.414 1 91.12 47 THR B C 1
ATOM 1381 O O . THR B 1 47 ? 10.008 7.098 10.414 1 91.12 47 THR B O 1
ATOM 1384 N N . TRP B 1 48 ? 8.953 8.719 11.508 1 93.44 48 TRP B N 1
ATOM 1385 C CA . TRP B 1 48 ? 8.008 8.953 10.422 1 93.44 48 TRP B CA 1
ATOM 1386 C C . TRP B 1 48 ? 8.734 9.391 9.156 1 93.44 48 TRP B C 1
ATOM 1388 O O . TRP B 1 48 ? 8.5 8.852 8.078 1 93.44 48 TRP B O 1
ATOM 1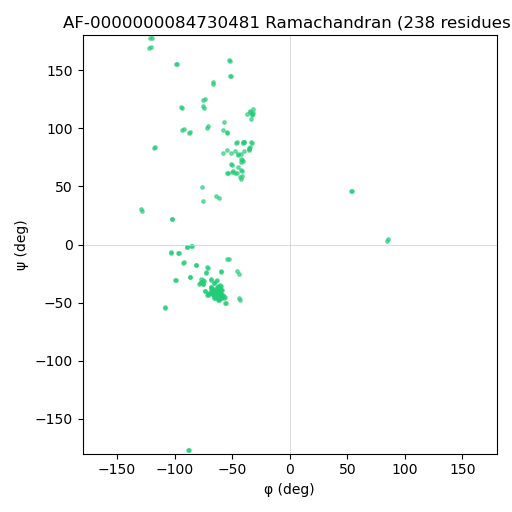398 N N . GLU B 1 49 ? 9.609 10.312 9.289 1 90.75 49 GLU B N 1
ATOM 1399 C CA . GLU B 1 49 ? 10.32 10.875 8.148 1 90.75 49 GLU B CA 1
ATOM 1400 C C . GLU B 1 49 ? 11.219 9.836 7.484 1 90.75 49 GLU B C 1
ATOM 1402 O O . GLU B 1 49 ? 11.383 9.844 6.262 1 90.75 49 GLU B O 1
ATOM 1407 N N . SER B 1 50 ? 11.703 9.008 8.305 1 92.81 50 SER B N 1
ATOM 1408 C CA . SER B 1 50 ? 12.586 7.977 7.762 1 92.81 50 SER B CA 1
ATOM 1409 C C . SER B 1 50 ? 11.805 6.953 6.949 1 92.81 50 SER B C 1
ATOM 1411 O O . SER B 1 50 ? 12.367 6.25 6.109 1 92.81 50 SER B O 1
ATOM 1413 N N . HIS B 1 51 ? 10.453 6.898 7.199 1 93.69 51 HIS B N 1
ATOM 1414 C CA . HIS B 1 51 ? 9.648 5.891 6.523 1 93.69 51 HIS B CA 1
ATOM 1415 C C . HIS B 1 51 ? 8.844 6.504 5.379 1 93.69 51 HIS B C 1
ATOM 1417 O O . HIS B 1 51 ? 8.211 5.785 4.609 1 93.69 51 HIS B O 1
ATOM 1423 N N . THR B 1 52 ? 8.898 7.781 5.27 1 90.38 52 THR B N 1
ATOM 1424 C CA . THR B 1 52 ? 8.234 8.445 4.152 1 90.38 52 THR B CA 1
ATOM 1425 C C . THR B 1 52 ? 9.031 8.25 2.863 1 90.38 52 THR B C 1
ATOM 1427 O O . THR B 1 52 ? 10.234 8.523 2.818 1 90.38 52 THR B O 1
ATOM 1430 N N . GLU B 1 53 ? 8.344 7.625 1.946 1 81.62 53 GLU B N 1
ATOM 1431 C CA . GLU B 1 53 ? 9.031 7.422 0.674 1 81.62 53 GLU B CA 1
ATOM 1432 C C . GLU B 1 53 ? 9.102 8.719 -0.126 1 81.62 53 GLU B C 1
ATOM 1434 O O . GLU B 1 53 ? 8.07 9.289 -0.482 1 81.62 53 GLU B O 1
ATOM 1439 N N . ARG B 1 54 ? 10.297 9.086 -0.479 1 74.5 54 ARG B N 1
ATOM 1440 C CA . ARG B 1 54 ? 10.531 10.391 -1.08 1 74.5 54 ARG B CA 1
ATOM 1441 C C . ARG B 1 54 ? 10.617 10.289 -2.6 1 74.5 54 ARG B C 1
ATOM 1443 O O . ARG B 1 54 ? 10.266 11.234 -3.312 1 74.5 54 ARG B O 1
ATOM 1450 N N . ASP B 1 55 ? 11.07 9.195 -3.047 1 85.06 55 ASP B N 1
ATOM 1451 C CA . ASP B 1 55 ? 11.258 9.117 -4.492 1 85.06 55 ASP B CA 1
ATOM 1452 C C . ASP B 1 55 ? 10.367 8.031 -5.098 1 85.06 55 ASP B C 1
ATOM 1454 O O . ASP B 1 55 ? 10.844 6.949 -5.441 1 85.06 55 ASP B O 1
ATOM 1458 N N . LEU B 1 56 ? 9.094 8.422 -5.352 1 89.75 56 LEU B N 1
ATOM 1459 C CA . LEU B 1 56 ? 8.133 7.48 -5.91 1 89.75 56 LEU B CA 1
ATOM 1460 C C . LEU B 1 56 ? 8.164 7.508 -7.434 1 89.75 56 LEU B C 1
ATOM 1462 O O . LEU B 1 56 ? 7.586 6.633 -8.086 1 89.75 56 LEU B O 1
ATOM 1466 N N . ASN B 1 57 ? 9.008 8.391 -8 1 90.19 57 ASN B N 1
ATOM 1467 C CA . ASN B 1 57 ? 8.922 8.586 -9.445 1 90.19 57 ASN B CA 1
ATOM 1468 C C . ASN B 1 57 ? 10.047 7.852 -10.172 1 90.19 57 ASN B C 1
ATOM 1470 O O . ASN B 1 57 ? 10.336 8.148 -11.336 1 9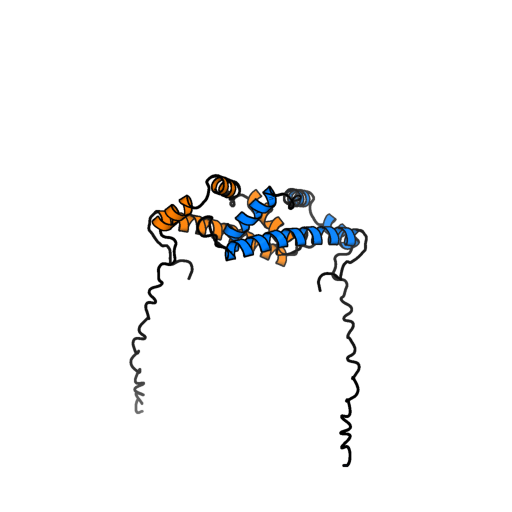0.19 57 ASN B O 1
ATOM 1474 N N . THR B 1 58 ? 10.555 6.922 -9.555 1 94.38 58 THR B N 1
ATOM 1475 C CA . THR B 1 58 ? 11.547 6.078 -10.203 1 94.38 58 THR B CA 1
ATOM 1476 C C . THR B 1 58 ? 10.906 4.793 -10.727 1 94.38 58 THR B C 1
ATOM 1478 O O . THR B 1 58 ? 9.867 4.367 -10.227 1 94.38 58 THR B O 1
ATOM 1481 N N . LYS B 1 59 ? 11.562 4.23 -11.727 1 94.81 59 LYS B N 1
ATOM 1482 C CA . LYS B 1 59 ? 11.086 2.959 -12.266 1 94.81 59 LYS B CA 1
ATOM 1483 C C . LYS B 1 59 ? 11.086 1.875 -11.188 1 94.81 59 LYS B C 1
ATOM 1485 O O . LYS B 1 59 ? 10.141 1.086 -11.102 1 94.81 59 LYS B O 1
ATOM 1490 N N . ASP B 1 60 ? 12.102 1.842 -10.445 1 95.06 60 ASP B N 1
ATOM 1491 C CA . ASP B 1 60 ? 12.234 0.838 -9.391 1 95.06 60 ASP B CA 1
ATOM 1492 C C . ASP B 1 60 ? 11.117 0.967 -8.359 1 95.06 60 ASP B C 1
ATOM 1494 O O . ASP B 1 60 ? 10.531 -0.034 -7.941 1 95.06 60 ASP B O 1
ATOM 1498 N N . ALA B 1 61 ? 10.82 2.186 -8.047 1 95.12 61 ALA B N 1
ATOM 1499 C CA . ALA B 1 61 ? 9.766 2.434 -7.066 1 95.12 61 ALA B CA 1
ATOM 1500 C C . ALA B 1 61 ? 8.398 2.014 -7.609 1 95.12 61 ALA B C 1
ATOM 1502 O O . ALA B 1 61 ? 7.578 1.465 -6.875 1 95.12 61 ALA B O 1
ATOM 1503 N N . PHE B 1 62 ? 8.25 2.281 -8.852 1 96.62 62 PHE B N 1
ATOM 1504 C CA . PHE B 1 62 ? 6.98 1.908 -9.469 1 96.62 62 PHE B CA 1
ATOM 1505 C C . PHE B 1 62 ? 6.816 0.394 -9.5 1 96.62 62 PHE B C 1
ATOM 1507 O O . PHE B 1 62 ? 5.754 -0.127 -9.156 1 96.62 62 PHE B O 1
ATOM 1514 N N . GLU B 1 63 ? 7.852 -0.315 -9.859 1 96.25 63 GLU B N 1
ATOM 1515 C CA . GLU B 1 63 ? 7.805 -1.772 -9.922 1 96.25 63 GLU B CA 1
ATOM 1516 C C . GLU B 1 63 ? 7.555 -2.377 -8.539 1 96.25 63 GLU B C 1
ATOM 1518 O O . GLU B 1 63 ? 6.789 -3.334 -8.406 1 96.25 63 GLU B O 1
ATOM 1523 N N . ARG B 1 64 ? 8.109 -1.785 -7.578 1 94.94 64 ARG B N 1
ATOM 1524 C CA . ARG B 1 64 ? 7.926 -2.256 -6.211 1 94.94 64 ARG B CA 1
ATOM 1525 C C . ARG B 1 64 ? 6.48 -2.078 -5.762 1 94.94 64 ARG B C 1
ATOM 1527 O O . ARG B 1 64 ? 5.887 -2.992 -5.188 1 94.94 64 ARG B O 1
ATOM 1534 N N . ASP B 1 65 ? 5.953 -0.95 -6.078 1 96.12 65 ASP B N 1
ATOM 1535 C CA . ASP B 1 65 ? 4.57 -0.681 -5.691 1 96.12 65 ASP B CA 1
ATOM 1536 C C . ASP B 1 65 ? 3.6 -1.576 -6.457 1 96.12 65 ASP B C 1
ATOM 1538 O O . ASP B 1 65 ? 2.627 -2.076 -5.891 1 96.12 65 ASP B O 1
ATOM 1542 N N . PHE B 1 66 ? 3.916 -1.696 -7.703 1 97.31 66 PHE B N 1
ATOM 1543 C CA . PHE B 1 66 ? 3.094 -2.555 -8.547 1 97.31 66 PHE B CA 1
ATOM 1544 C C . PHE B 1 66 ? 3.006 -3.961 -7.969 1 97.31 66 PHE B C 1
ATOM 1546 O O . PHE B 1 66 ? 1.91 -4.488 -7.77 1 97.31 66 PHE B O 1
ATOM 1553 N N . VAL B 1 67 ? 4.117 -4.539 -7.652 1 96.81 67 VAL B N 1
ATOM 1554 C CA . VAL B 1 67 ? 4.176 -5.895 -7.113 1 96.81 67 VAL B CA 1
ATOM 1555 C C . VAL B 1 67 ? 3.465 -5.941 -5.762 1 96.81 67 VAL B C 1
ATOM 1557 O O . VAL B 1 67 ? 2.715 -6.879 -5.48 1 96.81 67 VAL B O 1
ATOM 1560 N N . ARG B 1 68 ? 3.711 -4.945 -4.996 1 95.38 68 ARG B N 1
ATOM 1561 C CA . ARG B 1 68 ? 3.084 -4.891 -3.68 1 95.38 68 ARG B CA 1
ATOM 1562 C C . ARG B 1 68 ? 1.563 -4.902 -3.795 1 95.38 68 ARG B C 1
ATOM 1564 O O . ARG B 1 68 ? 0.89 -5.656 -3.09 1 95.38 68 ARG B O 1
ATOM 1571 N N . TYR B 1 69 ? 1.027 -4.137 -4.668 1 97 69 TYR B N 1
ATOM 1572 C CA . TYR B 1 69 ? -0.424 -4.07 -4.805 1 97 69 TYR B CA 1
ATOM 1573 C C . TYR B 1 69 ? -0.98 -5.387 -5.34 1 97 69 TYR B C 1
ATOM 1575 O O . TYR B 1 69 ? -2.047 -5.836 -4.91 1 97 69 TYR B O 1
ATOM 1583 N N . VAL B 1 70 ? -0.284 -5.992 -6.238 1 96.81 70 VAL B N 1
ATOM 1584 C CA . VAL B 1 70 ? -0.736 -7.273 -6.77 1 96.81 70 VAL B CA 1
ATOM 1585 C C . VAL B 1 70 ? -0.78 -8.312 -5.652 1 96.81 70 VAL B C 1
ATOM 1587 O O . VAL B 1 70 ? -1.768 -9.039 -5.508 1 96.81 70 VAL B O 1
ATOM 1590 N N . GLU B 1 71 ? 0.164 -8.312 -4.816 1 95.44 71 GLU B N 1
ATOM 1591 C CA . GLU B 1 71 ? 0.324 -9.391 -3.842 1 95.44 71 GLU B CA 1
ATOM 1592 C C . GLU B 1 71 ? -0.506 -9.125 -2.588 1 95.44 71 GLU B C 1
ATOM 1594 O O . GLU B 1 71 ? -0.954 -10.062 -1.926 1 95.44 71 GLU B O 1
ATOM 1599 N N . THR B 1 72 ? -0.745 -7.895 -2.277 1 95.12 72 THR B N 1
ATOM 1600 C CA . THR B 1 72 ? -1.397 -7.609 -1.003 1 95.12 72 THR B CA 1
ATOM 1601 C C . THR B 1 72 ? -2.834 -7.145 -1.223 1 95.12 72 THR B C 1
ATOM 1603 O O . THR B 1 72 ? -3.775 -7.77 -0.731 1 95.12 72 THR B O 1
ATOM 1606 N N . THR B 1 73 ? -3.02 -6.145 -2.02 1 95.5 73 THR B N 1
ATOM 1607 C CA . THR B 1 73 ? -4.355 -5.594 -2.213 1 95.5 73 THR B CA 1
ATOM 1608 C C . THR B 1 73 ? -5.207 -6.527 -3.072 1 95.5 73 THR B C 1
ATOM 1610 O O . THR B 1 73 ? -6.371 -6.777 -2.762 1 95.5 73 THR B O 1
ATOM 1613 N N . LEU B 1 74 ? -4.602 -7.082 -4.062 1 96.31 74 LEU B N 1
ATOM 1614 C CA . LEU B 1 74 ? -5.363 -7.902 -4.996 1 96.31 74 LEU B CA 1
ATOM 1615 C C . LEU B 1 74 ? -5.25 -9.383 -4.637 1 96.31 74 LEU B C 1
ATOM 1617 O O . LEU B 1 74 ? -5.965 -10.219 -5.195 1 96.31 74 LEU B O 1
ATOM 1621 N N . ALA B 1 75 ? -4.43 -9.672 -3.725 1 95.19 75 ALA B N 1
ATOM 1622 C CA . ALA B 1 75 ? -4.25 -11.039 -3.244 1 95.19 75 ALA B CA 1
ATOM 1623 C C . ALA B 1 75 ? -3.936 -11.992 -4.395 1 95.19 75 ALA B C 1
ATOM 1625 O O . ALA B 1 75 ? -4.527 -13.07 -4.5 1 95.19 75 ALA B O 1
ATOM 1626 N N . ARG B 1 76 ? -3.035 -11.555 -5.238 1 93.12 76 ARG B N 1
ATOM 1627 C CA . ARG B 1 76 ? -2.596 -12.359 -6.371 1 93.12 76 ARG B CA 1
ATOM 1628 C C . ARG B 1 76 ? -1.093 -12.617 -6.312 1 93.12 76 ARG B C 1
ATOM 1630 O O . ARG B 1 76 ? -0.413 -12.141 -5.398 1 93.12 76 ARG B O 1
ATOM 1637 N N . SER B 1 77 ? -0.64 -13.5 -7.172 1 90 77 SER B N 1
ATOM 1638 C CA . SER B 1 77 ? 0.779 -13.812 -7.305 1 90 77 SER B CA 1
ATOM 1639 C C . SER B 1 77 ? 1.276 -13.539 -8.719 1 90 77 SER B C 1
ATOM 1641 O O . SER B 1 77 ? 0.503 -13.117 -9.586 1 90 77 SER B O 1
ATOM 1643 N N . MET B 1 78 ? 2.555 -13.75 -8.883 1 88.12 78 MET B N 1
ATOM 1644 C CA . MET B 1 78 ? 3.166 -13.555 -10.195 1 88.12 78 MET B CA 1
ATOM 1645 C C . MET B 1 78 ? 2.521 -14.461 -11.234 1 88.12 78 MET B C 1
ATOM 1647 O O . MET B 1 78 ? 2.434 -14.102 -12.406 1 88.12 78 MET B O 1
ATOM 1651 N N . TYR B 1 79 ? 1.909 -15.547 -10.812 1 83.38 79 TYR B N 1
ATOM 1652 C CA . TYR B 1 79 ? 1.421 -16.578 -11.727 1 83.38 79 TYR B CA 1
ATOM 1653 C C . TYR B 1 79 ? -0.038 -16.328 -12.094 1 83.38 79 TYR B C 1
ATOM 1655 O O . TYR B 1 79 ? -0.556 -16.938 -13.039 1 83.38 79 TYR B O 1
ATOM 1663 N N . ASN B 1 80 ? -0.681 -15.531 -11.391 1 86.38 80 ASN B N 1
ATOM 1664 C CA . ASN B 1 80 ? -2.092 -15.281 -11.656 1 86.38 80 ASN B CA 1
ATOM 1665 C C . ASN B 1 80 ? -2.379 -13.781 -11.781 1 86.38 80 ASN B C 1
ATOM 1667 O O . ASN B 1 80 ? -3.459 -13.32 -11.398 1 86.38 80 ASN B O 1
ATOM 1671 N N . CYS B 1 81 ? -1.371 -13.078 -12.227 1 91.62 81 CYS B N 1
ATOM 1672 C CA . CYS B 1 81 ? -1.558 -11.656 -12.508 1 91.62 81 CYS B CA 1
ATOM 1673 C C . CYS B 1 81 ? -2.084 -11.445 -13.922 1 91.62 81 CYS B C 1
ATOM 1675 O O . CYS B 1 81 ? -1.307 -11.398 -14.875 1 91.62 81 CYS B O 1
ATOM 1677 N N . ASP B 1 82 ? -3.391 -11.281 -14.062 1 92.25 82 ASP B N 1
ATOM 1678 C CA . ASP B 1 82 ? -4 -11.055 -15.375 1 92.25 82 ASP B CA 1
ATOM 1679 C C . ASP B 1 82 ? -4.023 -9.562 -15.711 1 92.25 82 ASP B C 1
ATOM 1681 O O . ASP B 1 82 ? -3.539 -8.734 -14.938 1 92.25 82 ASP B O 1
ATOM 1685 N N . ASP B 1 83 ? -4.598 -9.281 -16.828 1 94.19 83 ASP B N 1
ATOM 1686 C CA . ASP B 1 83 ? -4.598 -7.906 -17.328 1 94.19 83 ASP B CA 1
ATOM 1687 C C . ASP B 1 83 ? -5.422 -7 -16.406 1 94.19 83 ASP B C 1
ATOM 1689 O O . ASP B 1 83 ? -5.078 -5.832 -16.219 1 94.19 83 ASP B O 1
ATOM 1693 N N . SER B 1 84 ? -6.461 -7.523 -15.953 1 96 84 SER B N 1
ATOM 1694 C CA . SER B 1 84 ? -7.293 -6.742 -15.039 1 96 84 SER B CA 1
ATOM 1695 C C . SER B 1 84 ? -6.539 -6.406 -13.758 1 96 84 SER B C 1
ATOM 1697 O O . SER B 1 84 ? -6.578 -5.27 -13.289 1 96 84 SER B O 1
ATOM 1699 N N . ALA B 1 85 ? -5.84 -7.387 -13.227 1 95.69 85 ALA B N 1
ATOM 1700 C CA . ALA B 1 85 ? -5.02 -7.176 -12.031 1 95.69 85 ALA B CA 1
ATOM 1701 C C . ALA B 1 85 ? -3.906 -6.172 -12.305 1 95.69 85 ALA B C 1
ATOM 1703 O O . ALA B 1 85 ? -3.635 -5.297 -11.477 1 95.69 85 ALA B O 1
ATOM 1704 N N . ALA B 1 86 ? -3.33 -6.316 -13.422 1 96.5 86 ALA B N 1
ATOM 1705 C CA . ALA B 1 86 ? -2.26 -5.398 -13.805 1 96.5 86 ALA B CA 1
ATOM 1706 C C . ALA B 1 86 ? -2.775 -3.965 -13.891 1 96.5 86 ALA B C 1
ATOM 1708 O O . ALA B 1 86 ? -2.117 -3.033 -13.422 1 96.5 86 ALA B O 1
ATOM 1709 N N . TYR B 1 87 ? -3.912 -3.871 -14.453 1 98 87 TYR B N 1
ATOM 1710 C CA . TYR B 1 87 ? -4.531 -2.553 -14.555 1 98 87 TYR B CA 1
ATOM 1711 C C . TYR B 1 87 ? -4.785 -1.96 -13.18 1 98 87 TYR B C 1
ATOM 1713 O O . TYR B 1 87 ? -4.438 -0.806 -12.914 1 98 87 TYR B O 1
ATOM 1721 N N . GLN B 1 88 ? -5.34 -2.744 -12.305 1 98.38 88 GLN B N 1
ATOM 1722 C CA . GLN B 1 88 ? -5.672 -2.264 -10.969 1 98.38 88 GLN B CA 1
ATOM 1723 C C . GLN B 1 88 ? -4.414 -1.902 -10.188 1 98.38 88 GLN B C 1
ATOM 1725 O O . GLN B 1 88 ? -4.355 -0.851 -9.547 1 98.38 88 GLN B O 1
ATOM 1730 N N . ALA B 1 89 ? -3.441 -2.76 -10.273 1 98.5 89 ALA B N 1
ATOM 1731 C CA . ALA B 1 89 ? -2.195 -2.486 -9.562 1 98.5 89 ALA B CA 1
ATOM 1732 C C . ALA B 1 89 ? -1.538 -1.209 -10.078 1 98.5 89 ALA B C 1
ATOM 1734 O O . ALA B 1 89 ? -1.02 -0.411 -9.289 1 98.5 89 ALA B O 1
ATOM 1735 N N . THR B 1 90 ? -1.594 -1.013 -11.391 1 98.31 90 THR B N 1
ATOM 1736 C CA . THR B 1 90 ? -1.056 0.199 -11.992 1 98.31 90 THR B CA 1
ATOM 1737 C C . THR B 1 90 ? -1.825 1.429 -11.523 1 98.31 90 THR B C 1
ATOM 1739 O O . THR B 1 90 ? -1.224 2.443 -11.164 1 98.31 90 THR B O 1
ATOM 1742 N N . ALA B 1 91 ? -3.1 1.263 -11.492 1 98.62 91 ALA B N 1
ATOM 1743 C CA . ALA B 1 91 ? -3.947 2.377 -11.078 1 98.62 91 ALA B CA 1
ATOM 1744 C C . ALA B 1 91 ? -3.664 2.775 -9.633 1 98.62 91 ALA B C 1
ATOM 1746 O O . ALA B 1 91 ? -3.533 3.963 -9.32 1 98.62 91 ALA B O 1
ATOM 1747 N N . HIS B 1 92 ? -3.566 1.805 -8.805 1 97.88 92 HIS B N 1
ATOM 1748 C CA . HIS B 1 92 ? -3.244 2.084 -7.41 1 97.88 92 HIS B CA 1
ATOM 1749 C C . HIS B 1 92 ? -1.879 2.752 -7.281 1 97.88 92 HIS B C 1
ATOM 1751 O O . HIS B 1 92 ? -1.707 3.676 -6.484 1 97.88 92 HIS B O 1
ATOM 1757 N N . SER B 1 93 ? -0.923 2.258 -8.031 1 97.88 93 SER B N 1
ATOM 1758 C CA . SER B 1 93 ? 0.429 2.805 -7.98 1 97.88 93 SER B CA 1
ATOM 1759 C C . SER B 1 93 ? 0.455 4.262 -8.43 1 97.88 93 SER B C 1
ATOM 1761 O O . SER B 1 93 ? 1.127 5.094 -7.816 1 97.88 93 SER B O 1
ATOM 1763 N N . VAL B 1 94 ? -0.256 4.59 -9.492 1 97.25 94 VAL B N 1
ATOM 1764 C CA . VAL B 1 94 ? -0.333 5.953 -10.008 1 97.25 94 VAL B CA 1
ATOM 1765 C C . VAL B 1 94 ? -1.052 6.848 -9 1 97.25 94 VAL B C 1
ATOM 1767 O O . VAL B 1 94 ? -0.616 7.969 -8.727 1 97.25 94 VAL B O 1
ATOM 1770 N N . ARG B 1 95 ? -2.109 6.266 -8.453 1 96.94 95 ARG B N 1
ATOM 1771 C CA . ARG B 1 95 ? -2.859 7.008 -7.445 1 96.94 95 ARG B CA 1
ATOM 1772 C C . ARG B 1 95 ? -1.956 7.434 -6.289 1 96.94 95 ARG B C 1
ATOM 1774 O O . ARG B 1 95 ? -2.014 8.578 -5.84 1 96.94 95 ARG B O 1
ATOM 1781 N N . ASP B 1 96 ? -1.142 6.508 -5.836 1 96.5 96 ASP B N 1
ATOM 1782 C CA . ASP B 1 96 ? -0.253 6.801 -4.715 1 96.5 96 ASP B CA 1
ATOM 1783 C C . ASP B 1 96 ? 0.685 7.957 -5.047 1 96.5 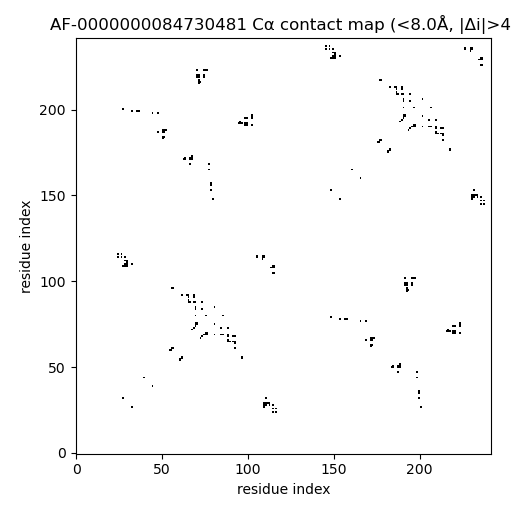96 ASP B C 1
ATOM 1785 O O . ASP B 1 96 ? 0.953 8.812 -4.199 1 96.5 96 ASP B O 1
ATOM 1789 N N . ARG B 1 97 ? 1.155 8.008 -6.219 1 95.88 97 ARG B N 1
ATOM 1790 C CA . ARG B 1 97 ? 2.057 9.07 -6.648 1 95.88 97 ARG B CA 1
ATOM 1791 C C . ARG B 1 97 ? 1.332 10.414 -6.715 1 95.88 97 ARG B C 1
ATOM 1793 O O . ARG B 1 97 ? 1.874 11.438 -6.293 1 95.88 97 ARG B O 1
ATOM 1800 N N . LEU B 1 98 ? 0.149 10.445 -7.191 1 95.94 98 LEU B N 1
ATOM 1801 C CA . LEU B 1 98 ? -0.63 11.672 -7.281 1 95.94 98 LEU B CA 1
ATOM 1802 C C . LEU B 1 98 ? -0.989 12.195 -5.895 1 95.94 98 LEU B C 1
ATOM 1804 O O . LEU B 1 98 ? -0.902 13.391 -5.637 1 95.94 98 LEU B O 1
ATOM 1808 N N . ILE B 1 99 ? -1.354 11.273 -5.027 1 95.44 99 ILE B N 1
ATOM 1809 C CA . ILE B 1 99 ? -1.732 11.641 -3.668 1 95.44 99 ILE B CA 1
ATOM 1810 C C . ILE B 1 99 ? -0.522 12.211 -2.936 1 95.44 99 ILE B C 1
ATOM 1812 O O . ILE B 1 99 ? -0.637 13.211 -2.221 1 95.44 99 ILE B O 1
ATOM 1816 N N . THR B 1 100 ? 0.59 11.523 -3.084 1 93.38 100 THR B N 1
ATOM 1817 C CA . THR B 1 100 ? 1.807 12 -2.436 1 93.38 100 THR B CA 1
ATOM 1818 C C . THR B 1 100 ? 2.148 13.414 -2.904 1 93.38 100 THR B C 1
ATOM 1820 O O . THR B 1 100 ? 2.51 14.266 -2.094 1 93.38 100 THR B O 1
ATOM 1823 N N . ARG B 1 101 ? 2.053 13.695 -4.195 1 92.44 101 ARG B N 1
ATOM 1824 C CA . ARG B 1 101 ? 2.311 15.031 -4.734 1 92.44 101 ARG B CA 1
ATOM 1825 C C . ARG B 1 101 ? 1.289 16.031 -4.211 1 92.44 101 ARG B C 1
ATOM 1827 O O . ARG B 1 101 ? 1.641 17.172 -3.881 1 92.44 101 ARG B O 1
ATOM 1834 N N . TRP B 1 102 ? 0.085 15.578 -4.207 1 93.12 102 TRP B N 1
ATOM 1835 C CA . TRP B 1 102 ? -0.989 16.422 -3.691 1 93.12 102 TRP B CA 1
ATOM 1836 C C . TRP B 1 102 ? -0.732 16.797 -2.236 1 93.12 102 TRP B C 1
ATOM 1838 O O . TRP B 1 102 ? -0.88 17.969 -1.856 1 93.12 102 TRP B O 1
ATOM 1848 N N . ASN B 1 103 ? -0.359 15.867 -1.397 1 90.56 103 ASN B N 1
ATOM 1849 C CA . ASN B 1 103 ? -0.069 16.109 0.012 1 90.56 103 ASN B CA 1
ATOM 1850 C C . ASN B 1 103 ? 1.071 17.109 0.187 1 90.56 103 ASN B C 1
ATOM 1852 O O . ASN B 1 103 ? 1.023 17.969 1.074 1 90.56 103 ASN B O 1
ATOM 1856 N N . LYS B 1 104 ? 2.094 16.922 -0.578 1 87.94 104 LYS B N 1
ATOM 1857 C CA . LYS B 1 104 ? 3.229 17.844 -0.513 1 87.94 104 LYS B CA 1
ATOM 1858 C C . LYS B 1 104 ? 2.805 19.266 -0.859 1 87.94 104 LYS B C 1
ATOM 1860 O O . LYS B 1 104 ? 3.223 20.219 -0.2 1 87.94 104 LYS B O 1
ATOM 1865 N N . THR B 1 105 ? 2.004 19.391 -1.858 1 89.5 105 THR B N 1
ATOM 1866 C CA . THR B 1 105 ? 1.516 20.703 -2.27 1 89.5 105 THR B CA 1
ATOM 1867 C C . THR B 1 105 ? 0.634 21.312 -1.185 1 89.5 105 THR B C 1
ATOM 1869 O O . THR B 1 105 ? 0.787 22.484 -0.845 1 89.5 105 THR B O 1
ATOM 1872 N N . GLN B 1 106 ? -0.2 20.547 -0.666 1 84.62 106 GLN B N 1
ATOM 1873 C CA . GLN B 1 106 ? -1.1 21.016 0.382 1 84.62 106 GLN B CA 1
ATOM 1874 C C . GLN B 1 106 ? -0.32 21.469 1.61 1 84.62 106 GLN B C 1
ATOM 1876 O O . GLN B 1 106 ? -0.655 22.5 2.219 1 84.62 106 GLN B O 1
ATOM 1881 N N . GLN B 1 107 ? 0.657 20.75 1.981 1 82.44 107 GLN B N 1
ATOM 1882 C CA . GLN B 1 107 ? 1.479 21.125 3.129 1 82.44 107 GLN B CA 1
ATOM 1883 C C . GLN B 1 107 ? 2.223 22.438 2.879 1 82.44 107 GLN B C 1
ATOM 1885 O O . GLN B 1 107 ? 2.316 23.281 3.77 1 82.44 107 GLN B O 1
ATOM 1890 N N . THR B 1 108 ? 2.734 22.609 1.654 1 84.31 108 THR B N 1
ATOM 1891 C CA . THR B 1 108 ? 3.451 23.828 1.296 1 84.31 108 THR B CA 1
ATOM 1892 C C . THR B 1 108 ? 2.516 25.031 1.329 1 84.31 108 THR B C 1
ATOM 1894 O O . THR B 1 108 ? 2.877 26.094 1.846 1 84.31 108 THR B O 1
ATOM 1897 N N . LEU B 1 109 ? 1.352 24.812 0.872 1 82.31 109 LEU B N 1
ATOM 1898 C CA . LEU B 1 109 ? 0.375 25.906 0.831 1 82.31 109 LEU B CA 1
ATOM 1899 C C . LEU B 1 109 ? -0.087 26.266 2.236 1 82.31 109 LEU B C 1
ATOM 1901 O O . LEU B 1 109 ? -0.285 27.453 2.541 1 82.31 109 LEU B O 1
ATOM 1905 N N . THR B 1 110 ? -0.335 25.234 3.078 1 77.69 110 THR B N 1
ATOM 1906 C CA . THR B 1 110 ? -0.739 25.469 4.461 1 77.69 110 THR B CA 1
ATOM 1907 C C . THR B 1 110 ? 0.344 26.219 5.219 1 77.69 110 THR B C 1
ATOM 1909 O O . THR B 1 110 ? 0.043 27.109 6.016 1 77.69 110 THR B O 1
ATOM 1912 N N . LEU B 1 111 ? 1.565 25.875 4.949 1 76 111 LEU B N 1
ATOM 1913 C CA . LEU B 1 111 ? 2.678 26.547 5.609 1 76 111 LEU B CA 1
ATOM 1914 C C . LEU B 1 111 ? 2.789 28 5.141 1 76 111 LEU B C 1
ATOM 1916 O O . LEU B 1 111 ? 3.215 28.875 5.902 1 76 111 LEU B O 1
ATOM 1920 N N . GLU B 1 112 ? 2.389 28.234 3.889 1 75.38 112 GLU B N 1
ATOM 1921 C CA . GLU B 1 112 ? 2.422 29.594 3.346 1 75.38 112 GLU B CA 1
ATOM 1922 C C . GLU B 1 112 ? 1.154 30.359 3.707 1 75.38 112 GLU B C 1
ATOM 1924 O O . GLU B 1 112 ? 1.092 31.578 3.535 1 75.38 112 GLU B O 1
ATOM 1929 N N . GLY B 1 113 ? 0.241 29.719 4.391 1 70 113 GLY B N 1
ATOM 1930 C CA . GLY B 1 113 ? -0.992 30.359 4.801 1 70 113 GLY B CA 1
ATOM 1931 C C . GLY B 1 113 ? -2.07 30.328 3.732 1 70 113 GLY B C 1
ATOM 1932 O O . GLY B 1 113 ? -3.061 31.062 3.818 1 70 113 GLY B O 1
ATOM 1933 N N . THR B 1 114 ? -1.731 29.625 2.549 1 63.31 114 THR B N 1
ATOM 1934 C CA . THR B 1 114 ? -2.729 29.516 1.491 1 63.31 114 THR B CA 1
ATOM 1935 C C . THR B 1 114 ? -3.545 28.234 1.654 1 63.31 114 THR B C 1
ATOM 1937 O O . THR B 1 114 ? -2.998 27.172 1.984 1 63.31 114 THR B O 1
ATOM 1940 N N . THR B 1 115 ? -4.758 28.203 2.207 1 58.03 115 THR B N 1
ATOM 1941 C CA . THR B 1 115 ? -5.582 27 2.348 1 58.03 115 THR B CA 1
ATOM 1942 C C . THR B 1 115 ? -6.125 26.562 0.992 1 58.03 115 THR B C 1
ATOM 1944 O O . THR B 1 115 ? -6.672 27.359 0.24 1 58.03 115 THR B O 1
ATOM 1947 N N . LEU B 1 116 ? -5.516 25.516 0.284 1 53.84 116 LEU B N 1
ATOM 1948 C CA . LEU B 1 116 ? -6 24.938 -0.968 1 53.84 116 LEU B CA 1
ATOM 1949 C C . LEU B 1 116 ? -7.387 24.328 -0.788 1 53.84 116 LEU B C 1
ATOM 1951 O O . LEU B 1 116 ? -7.512 23.141 -0.466 1 53.84 116 LEU B O 1
ATOM 1955 N N . ASN B 1 117 ? -8.297 24.734 -0.177 1 44.19 117 ASN B N 1
ATOM 1956 C CA . ASN B 1 117 ? -9.625 24.125 -0.063 1 44.19 117 ASN B CA 1
ATOM 1957 C C . ASN B 1 117 ? -10.148 23.672 -1.42 1 44.19 117 ASN B C 1
ATOM 1959 O O . ASN B 1 117 ? -11.148 22.953 -1.492 1 44.19 117 ASN B O 1
ATOM 1963 N N . GLU B 1 118 ? -9.688 24.203 -2.547 1 40.59 118 GLU B N 1
ATOM 1964 C CA . GLU B 1 118 ? -10.43 24.047 -3.793 1 40.59 118 GLU B CA 1
ATOM 1965 C C . GLU B 1 118 ? -10.242 22.641 -4.371 1 40.59 118 GLU B C 1
ATOM 1967 O O . GLU B 1 118 ? -11.094 22.156 -5.125 1 40.59 118 GLU B O 1
ATOM 1972 N N . PHE B 1 119 ? -9.164 22.031 -4.191 1 40.38 119 PHE B N 1
ATOM 1973 C CA . PHE B 1 119 ? -9.016 20.969 -5.168 1 40.38 119 PHE B CA 1
ATOM 1974 C C . PHE B 1 119 ? -9.844 19.75 -4.773 1 40.38 119 PHE B C 1
ATOM 1976 O O . PHE B 1 119 ? -9.977 18.797 -5.555 1 40.38 119 PHE B O 1
ATOM 1983 N N . ILE B 1 120 ? -10.039 19.406 -3.531 1 38.97 120 ILE B N 1
ATOM 1984 C CA . ILE B 1 120 ? -10.727 18.156 -3.23 1 38.97 120 ILE B CA 1
ATOM 1985 C C . ILE B 1 120 ? -12.227 18.328 -3.484 1 38.97 120 ILE B C 1
ATOM 1987 O O . ILE B 1 120 ? -12.953 18.875 -2.648 1 38.97 120 ILE B O 1
ATOM 1991 N N . ILE B 1 121 ? -12.703 19.016 -4.461 1 29.09 121 ILE B N 1
ATOM 1992 C CA . ILE B 1 121 ? -14.141 18.859 -4.684 1 29.09 121 ILE B CA 1
ATOM 1993 C C . ILE B 1 121 ? -14.438 17.438 -5.145 1 29.09 121 ILE B C 1
ATOM 1995 O O . ILE B 1 121 ? -13.766 16.906 -6.043 1 29.09 121 ILE B O 1
#

Sequence (242 aa):
MSSIETQLHCESNKKSKIVHHKRTHTGLGKEQIKFLQEQIPEAQRHTWESHTERDLNTKDAFERDFVRYVETTLARSMYNCDDSAAYQATAHSVRDRLITRWNKTQQTLTLEGTTLNEFIIMSSIETQLHCESNKKSKIVHHKRTHTGLGKEQIKFLQEQIPEAQRHTWESHTERDLNTKDAFERDFVRYVETTLARSMYNCDDSAAYQATAHSVRDRLITRWNKTQQTLTLEGTTLNEFII

Organism: Pneumocystis jirovecii (NCBI:txid42068)

Solvent-accessible surface area (backbone atoms only — not comparable to full-atom values): 14453 Å² total; per-residue (Å²): 138,85,79,80,73,74,75,74,75,74,74,78,78,73,77,71,72,72,73,70,70,73,72,72,78,76,66,68,45,42,67,46,48,54,53,41,53,70,68,47,56,66,71,57,51,52,53,48,58,72,40,53,82,80,68,63,86,37,71,69,42,42,52,33,42,28,49,44,32,32,32,34,76,64,60,36,49,92,79,64,61,46,68,68,49,50,49,50,16,47,49,53,43,53,48,34,51,52,33,44,52,48,50,54,50,49,52,54,31,18,66,69,65,42,79,77,72,71,75,81,115,138,83,80,78,75,75,75,76,74,72,75,77,79,75,78,72,72,72,73,71,69,75,71,72,77,77,65,69,45,42,69,47,48,55,52,41,54,70,69,47,55,66,71,57,51,52,53,50,59,72,38,53,80,82,67,64,87,37,72,67,43,43,53,32,42,29,49,44,34,32,32,33,77,64,61,35,50,91,78,65,60,47,70,69,49,50,49,50,18,48,49,52,43,52,47,35,49,52,33,44,53,48,50,53,50,49,51,53,29,19,65,70,66,42,79,75,72,70,76,81,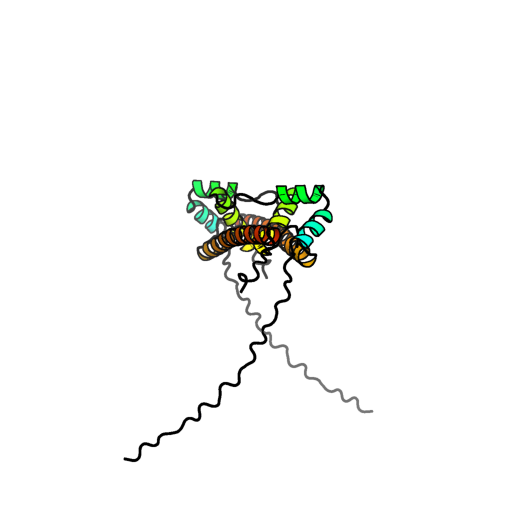112

Nearest PDB structures (foldseek):
  1ygp-assembly1_B  TM=8.687E-01  e=2.362E-04  Saccharomyces cerevisiae
  3e3o-assembly2_C  TM=7.763E-01  e=1.283E-01  Oryctolagus cuniculus
  1l7x-assembly1_B-2  TM=8.303E-01  e=2.092E-01  Homo sapiens
  2ieg-assembly1_B  TM=8.389E-01  e=2.364E-01  Oryctolagus cuniculus
  3e3o-assembly2_D  TM=8.455E-01  e=2.840E-01  Oryctolagus cuniculus

InterPro domains:
  IPR000811 Glycosyl transferase, family 35 [PTHR11468] (32-110)

Foldseek 3Di:
DDPPPVPPPPPDPPPPPPPPPPPPLPDQALVNVVVVVVVDDPVVVVVVVVPDDDPCPDPVNLVVQLQVCLCPVVVHHPVPCDPVSSVVSNVVSVVVVVVVVVVVVQVVCRNVRRHPPPPPD/DDPPPVPPPPPPPPPPPPPPPPPPLPDQALVNVVVVVVVDDPVVVVVVVVPDDDPCPDPVNLVVQLQVCLCPVVVHHPVP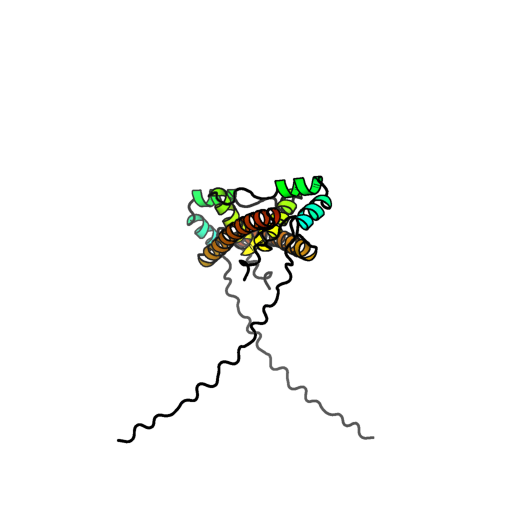CDPVSSVVSNVVSVVVVVVVVVVVVQVVCRNVRRHPVPPPD